Protein 5BTB (pdb70)

Secondary structure (DSSP, 8-state):
-EEE------BPPPEEEEEEEEETTTEEEET--TT--EE---HHHHHT--BTTTTTTT---HHHH----TT--HHHHHHHHHHHHHHTS----SEEEEHHHHHHHHHTTTT--GGG-EEEEEEETTEEEEEES--S-----S-TTSHHHHHHHHHHHHHHHHEESS-GGGS-HHHHT-GGGSPP-SS-EEEEEEEEEETTEEEEEEEE--EESS---TTS--GGGEEEEEEEEPP-SHHHHHHHHHHHHHHHHHHHTTT--EEEEEEE-TT-BEEEEEEEETTHHHHH--HHHHHHHHHHHHHHHHTTS--SGGGTT-EEEEEEETTEEEEEE---HHHHHSSSSS-HHHHHHHHHH-

InterPro domains:
  IPR013961 RAI1-like [PF08652] (19-364)
  IPR039039 RAI1-like family [PTHR12395] (17-367)

Nearest PDB structures (foldseek):
  5btb-assembly2_A  TM=1.003E+00  e=5.267E-78  Eremothecium gossypii ATCC 10895
  9fms-assembly1_A  TM=8.906E-01  e=4.356E-38  Saccharomyces cerevisiae
  8q6v-assembly1_A  TM=8.990E-01  e=4.613E-37  Saccharomyces cerevisiae
  8jch-assembly1_O  TM=9.020E-01  e=1.733E-36  Saccharomyces cerevisiae S288C
  8k5p-assembly1_O  TM=9.098E-01  e=1.732E-35  Saccharomyces cerevisiae S288C

B-factor: mean 26.27, std 11.65, range [10.61, 72.38]

Structure (mmCIF, N/CA/C/O backbone):
data_5BTB
#
_entry.id   5BTB
#
_cell.length_a   78.972
_cell.length_b   164.239
_cell.length_c   66.117
_cell.angle_alpha   90.00
_cell.angle_beta   90.00
_cell.angle_gamma   90.00
#
_symmetry.space_group_name_H-M   'C 2 2 21'
#
loop_
_entity.id
_entity.type
_entity.pdbx_description
1 polymer AFR263Cp
2 non-polymer 'SULFATE ION'
3 water water
#
loop_
_atom_site.group_PDB
_atom_site.id
_atom_site.type_symbol
_atom_site.label_atom_id
_atom_site.label_alt_id
_atom_site.label_comp_id
_atom_site.label_asym_id
_atom_site.label_entity_id
_atom_site.label_seq_id
_atom_site.pdbx_PDB_ins_code
_atom_site.Cartn_x
_atom_site.Cartn_y
_atom_site.Cartn_z
_atom_site.occupancy
_atom_site.B_iso_or_equiv
_atom_site.auth_seq_id
_atom_site.auth_comp_id
_atom_site.auth_asym_id
_atom_site.auth_atom_id
_atom_site.pdbx_PDB_model_num
ATOM 1 N N . SER A 1 5 ? 4.059 3.694 -4.207 1.00 34.95 5 SER A N 1
ATOM 2 C CA . SER A 1 5 ? 4.187 3.757 -2.725 1.00 32.22 5 SER A CA 1
ATOM 3 C C . SER A 1 5 ? 3.558 5.042 -2.192 1.00 31.63 5 SER A C 1
ATOM 4 O O . SER A 1 5 ? 3.387 6.011 -2.928 1.00 28.10 5 SER A O 1
ATOM 7 N N . GLU A 1 6 ? 3.201 5.039 -0.915 1.00 32.01 6 GLU A N 1
ATOM 8 C CA . GLU A 1 6 ? 2.738 6.253 -0.267 1.00 34.35 6 GLU A CA 1
ATOM 9 C C . GLU A 1 6 ? 3.261 6.347 1.156 1.00 32.26 6 GLU A C 1
ATOM 10 O O . GLU A 1 6 ? 3.622 5.345 1.777 1.00 31.83 6 GLU A O 1
ATOM 16 N N . LEU A 1 7 ? 3.305 7.577 1.653 1.00 30.72 7 LEU A N 1
ATOM 17 C CA . LEU A 1 7 ? 3.706 7.866 3.016 1.00 29.87 7 LEU A CA 1
ATOM 18 C C . LEU A 1 7 ? 2.745 8.909 3.594 1.00 30.68 7 LEU A C 1
ATOM 19 O O . LEU A 1 7 ? 2.650 10.032 3.094 1.00 28.23 7 LEU A O 1
ATOM 24 N N . LEU A 1 8 ? 2.010 8.521 4.635 1.00 32.62 8 LEU A N 1
ATOM 25 C CA . LEU A 1 8 ? 1.012 9.388 5.250 1.00 34.62 8 LEU A CA 1
ATOM 26 C C . LEU A 1 8 ? 1.656 10.562 5.975 1.00 34.59 8 LEU A C 1
ATOM 27 O O . LEU A 1 8 ? 2.643 10.387 6.693 1.00 35.75 8 LEU A O 1
ATOM 32 N N . LEU A 1 9 ? 1.081 11.750 5.804 1.00 37.84 9 LEU A N 1
ATOM 33 C CA . LEU A 1 9 ? 1.685 12.988 6.319 1.00 40.79 9 LEU A CA 1
ATOM 34 C C . LEU A 1 9 ? 1.716 13.075 7.848 1.00 46.30 9 LEU A C 1
ATOM 35 O O . LEU A 1 9 ? 2.436 13.905 8.396 1.00 46.58 9 LEU A O 1
ATOM 40 N N . GLN A 1 10 ? 0.953 12.225 8.534 1.00 50.68 10 GLN A N 1
ATOM 41 C CA . GLN A 1 10 ? 0.921 12.245 9.998 1.00 57.02 10 GLN A CA 1
ATOM 42 C C . GLN A 1 10 ? 1.887 11.228 10.612 1.00 59.29 10 GLN A C 1
ATOM 43 O O . GLN A 1 10 ? 1.717 10.015 10.464 1.00 63.29 10 GLN A O 1
ATOM 49 N N . ALA A 1 14 ? 8.610 9.407 15.093 1.00 48.44 14 ALA A N 1
ATOM 50 C CA . ALA A 1 14 ? 9.952 8.825 14.959 1.00 48.73 14 ALA A CA 1
ATOM 51 C C . ALA A 1 14 ? 11.054 9.848 15.253 1.00 46.67 14 ALA A C 1
ATOM 52 O O . ALA A 1 14 ? 11.317 10.730 14.440 1.00 43.11 14 ALA A O 1
ATOM 54 N N . THR A 1 15 ? 11.702 9.712 16.411 1.00 47.19 15 THR A N 1
ATOM 55 C CA . THR A 1 15 ? 12.740 10.649 16.851 1.00 47.39 15 THR A CA 1
ATOM 56 C C . THR A 1 15 ? 14.032 10.495 16.041 1.00 44.65 15 THR A C 1
ATOM 57 O O . THR A 1 15 ? 14.490 9.381 15.804 1.00 42.39 15 THR A O 1
ATOM 61 N N . THR A 1 16 ? 14.624 11.617 15.629 1.00 41.40 16 THR A N 1
ATOM 62 C CA . THR A 1 16 ? 15.781 11.573 14.732 1.00 39.15 16 THR A CA 1
ATOM 63 C C . THR A 1 16 ? 16.747 12.754 14.914 1.00 39.32 16 THR A C 1
ATOM 64 O O . THR A 1 16 ? 16.331 13.868 15.257 1.00 41.51 16 THR A O 1
ATOM 68 N N . ALA A 1 17 ? 18.029 12.494 14.670 1.00 36.75 17 ALA A N 1
ATOM 69 C CA . ALA A 1 17 ? 19.087 13.494 14.855 1.00 35.75 17 ALA A CA 1
ATOM 70 C C . ALA A 1 17 ? 19.591 14.031 13.512 1.00 33.87 17 ALA A C 1
ATOM 71 O O . ALA A 1 17 ? 19.529 13.359 12.485 1.00 27.30 17 ALA A O 1
ATOM 73 N N . LEU A 1 18 ? 20.095 15.254 13.522 1.00 33.33 18 LEU A N 1
ATOM 74 C CA . LEU A 1 18 ? 20.657 15.843 12.319 1.00 34.57 18 LEU A CA 1
ATOM 75 C C . LEU A 1 18 ? 22.151 15.726 12.310 1.00 34.01 18 LEU A C 1
ATOM 76 O O . LEU A 1 18 ? 22.778 15.710 13.362 1.00 36.06 18 LEU A O 1
ATOM 81 N N . LYS A 1 19 ? 22.710 15.644 11.108 1.00 32.73 19 LYS A N 1
ATOM 82 C CA . LYS A 1 19 ? 24.149 15.684 10.926 1.00 33.25 19 LYS A CA 1
ATOM 83 C C . LYS A 1 19 ? 24.554 17.140 10.744 1.00 31.14 19 LYS A C 1
ATOM 84 O O . LYS A 1 19 ? 23.740 17.969 10.345 1.00 30.73 19 LYS A O 1
ATOM 90 N N . GLN A 1 20 ? 25.787 17.461 11.079 1.00 30.96 20 GLN A N 1
ATOM 91 C CA . GLN A 1 20 ? 26.290 18.815 10.863 1.00 32.66 20 GLN A CA 1
ATOM 92 C C . GLN A 1 20 ? 26.502 19.015 9.348 1.00 28.15 20 GLN A C 1
ATOM 93 O O . GLN A 1 20 ? 27.242 18.248 8.730 1.00 26.15 20 GLN A O 1
ATOM 99 N N . PRO A 1 21 ? 25.840 20.020 8.744 1.00 26.52 21 PRO A N 1
ATOM 100 C CA . PRO A 1 21 ? 26.098 20.196 7.310 1.00 24.65 21 PRO A CA 1
ATOM 101 C C . PRO A 1 21 ? 27.523 20.698 7.030 1.00 23.83 21 PRO A C 1
ATOM 102 O O . PRO A 1 21 ? 28.047 21.498 7.813 1.00 25.78 21 PRO A O 1
ATOM 106 N N . LYS A 1 22 ? 28.112 20.243 5.920 1.00 20.59 22 LYS A N 1
ATOM 107 C CA . LYS A 1 22 ? 29.439 20.653 5.480 1.00 21.79 22 LYS A CA 1
ATOM 108 C C . LYS A 1 22 ? 29.393 21.175 4.056 1.00 17.87 22 LYS A C 1
ATOM 109 O O . LYS A 1 22 ? 28.815 20.547 3.188 1.00 17.01 22 LYS A O 1
ATOM 115 N N . GLU A 1 23 ? 29.980 22.339 3.837 1.00 17.00 23 GLU A N 1
ATOM 116 C CA . GLU A 1 23 ? 30.006 22.925 2.501 1.00 16.58 23 GLU A CA 1
ATOM 117 C C . GLU A 1 23 ? 30.981 22.161 1.598 1.00 17.37 23 GLU A C 1
ATOM 118 O O . GLU A 1 23 ? 32.154 22.036 1.939 1.00 17.90 23 GLU A O 1
ATOM 124 N N . LEU A 1 24 ? 30.486 21.652 0.473 1.00 17.17 24 LEU A N 1
ATOM 125 C CA . LEU A 1 24 ? 31.308 20.955 -0.542 1.00 17.94 24 LEU A CA 1
ATOM 126 C C . LEU A 1 24 ? 31.804 21.886 -1.647 1.00 18.10 24 LEU A C 1
ATOM 127 O O . LEU A 1 24 ? 32.841 21.648 -2.275 1.00 18.31 24 LEU A O 1
ATOM 132 N N . GLY A 1 25 ? 31.053 22.950 -1.906 1.00 15.76 25 GLY A N 1
ATOM 133 C CA . GLY A 1 25 ? 31.386 23.844 -2.975 1.00 15.70 25 GLY A CA 1
ATOM 134 C C . GLY A 1 25 ? 30.329 24.920 -3.099 1.00 14.64 25 GLY A C 1
ATOM 135 O O . GLY A 1 25 ? 29.468 25.056 -2.239 1.00 15.33 25 GLY A O 1
ATOM 136 N N . TYR A 1 26 ? 30.396 25.665 -4.185 1.00 14.65 26 TYR A N 1
ATOM 137 C CA . TYR A 1 26 ? 29.496 26.785 -4.413 1.00 13.98 26 TYR A CA 1
ATOM 138 C C . TYR A 1 26 ? 29.609 27.152 -5.862 1.00 14.72 26 TYR A C 1
ATOM 139 O O . TYR A 1 26 ? 30.545 26.720 -6.543 1.00 14.11 26 TYR A O 1
ATOM 148 N N . TYR A 1 27 ? 28.677 27.961 -6.347 1.00 13.96 27 TYR A N 1
ATOM 149 C CA . TYR A 1 27 ? 28.736 28.418 -7.732 1.00 13.54 27 TYR A CA 1
ATOM 150 C C . TYR A 1 27 ? 27.883 29.659 -7.941 1.00 13.70 27 TYR A C 1
ATOM 151 O O . TYR A 1 27 ? 26.981 29.936 -7.144 1.00 13.89 27 TYR A O 1
ATOM 160 N N . SER A 1 28 ? 28.185 30.382 -9.015 1.00 13.50 28 SER A N 1
ATOM 161 C CA . SER A 1 28 ? 27.498 31.606 -9.359 1.00 13.64 28 SER A CA 1
ATOM 162 C C . SER A 1 28 ? 26.837 31.395 -10.714 1.00 14.95 28 SER A C 1
ATOM 163 O O . SER A 1 28 ? 27.427 30.788 -11.620 1.00 16.17 28 SER A O 1
ATOM 166 N N . THR A 1 29 ? 25.625 31.896 -10.851 1.00 15.43 29 THR A N 1
ATOM 167 C CA . THR A 1 29 ? 24.866 31.750 -12.091 1.00 16.85 29 THR A CA 1
ATOM 168 C C . THR A 1 29 ? 24.082 32.995 -12.391 1.00 18.12 29 THR A C 1
ATOM 169 O O . THR A 1 29 ? 23.910 33.870 -11.555 1.00 16.54 29 THR A O 1
ATOM 173 N N . ASN A 1 30 ? 23.605 33.066 -13.633 1.00 19.69 30 ASN A N 1
ATOM 174 C CA . ASN A 1 30 ? 22.571 34.019 -14.018 1.00 20.55 30 ASN A CA 1
ATOM 175 C C . ASN A 1 30 ? 21.763 33.383 -15.150 1.00 21.60 30 ASN A C 1
ATOM 176 O O . ASN A 1 30 ? 22.197 32.387 -15.734 1.00 21.02 30 ASN A O 1
ATOM 181 N N . VAL A 1 31 ? 20.572 33.919 -15.431 1.00 21.56 31 VAL A N 1
ATOM 182 C CA . VAL A 1 31 ? 19.848 33.493 -16.596 1.00 21.70 31 VAL A CA 1
ATOM 183 C C . VAL A 1 31 ? 20.750 33.826 -17.779 1.00 20.74 31 VAL A C 1
ATOM 184 O O . VAL A 1 31 ? 21.758 34.470 -17.622 1.00 21.84 31 VAL A O 1
ATOM 188 N N . GLY A 1 32 ? 20.414 33.373 -18.956 1.00 21.18 32 GLY A N 1
ATOM 189 C CA . GLY A 1 32 ? 21.268 33.688 -20.117 1.00 19.02 32 GLY A CA 1
ATOM 190 C C . GLY A 1 32 ? 22.541 32.860 -20.209 1.00 18.33 32 GLY A C 1
ATOM 191 O O . GLY A 1 32 ? 23.472 33.212 -20.953 1.00 15.36 32 GLY A O 1
ATOM 192 N N . GLY A 1 33 ? 22.575 31.744 -19.476 1.00 18.06 33 GLY A N 1
ATOM 193 C CA . GLY A 1 33 ? 23.629 30.756 -19.618 1.00 19.97 33 GLY A CA 1
ATOM 194 C C . GLY A 1 33 ? 24.887 30.956 -18.786 1.00 21.94 33 GLY A C 1
ATOM 195 O O . GLY A 1 33 ? 25.850 30.199 -18.968 1.00 23.00 33 GLY A O 1
ATOM 196 N N . GLU A 1 34 ? 24.921 31.942 -17.883 1.00 21.53 34 GLU A N 1
ATOM 197 C CA . GLU A 1 34 ? 26.110 32.107 -17.037 1.00 23.72 34 GLU A CA 1
ATOM 198 C C . GLU A 1 34 ? 26.116 31.025 -15.960 1.00 21.33 34 GLU A C 1
ATOM 199 O O . GLU A 1 34 ? 25.148 30.898 -15.212 1.00 19.87 34 GLU A O 1
ATOM 205 N N . LEU A 1 35 ? 27.207 30.261 -15.899 1.00 19.66 35 LEU A N 1
ATOM 206 C CA . LEU A 1 35 ? 27.481 29.320 -14.804 1.00 20.53 35 LEU A CA 1
ATOM 207 C C . LEU A 1 35 ? 28.969 29.295 -14.534 1.00 19.93 35 LEU A C 1
ATOM 208 O O . LEU A 1 35 ? 29.742 28.925 -15.418 1.00 19.64 35 LEU A O 1
ATOM 213 N N . LYS A 1 36 ? 29.366 29.673 -13.320 1.00 18.17 36 LYS A N 1
ATOM 214 C CA . LYS A 1 36 ? 30.763 29.671 -12.903 1.00 19.62 36 LYS A CA 1
ATOM 215 C C . LYS A 1 36 ? 30.886 28.782 -11.678 1.00 18.63 36 LYS A C 1
ATOM 216 O O . LYS A 1 36 ? 30.475 29.153 -10.577 1.00 17.35 36 LYS A O 1
ATOM 222 N N . VAL A 1 37 ? 31.459 27.610 -11.889 1.00 19.75 37 VAL A N 1
ATOM 223 C CA . VAL A 1 37 ? 31.566 26.579 -10.876 1.00 20.26 37 VAL A CA 1
ATOM 224 C C . VAL A 1 37 ? 32.685 26.923 -9.885 1.00 19.56 37 VAL A C 1
ATOM 225 O O . VAL A 1 37 ? 33.783 27.407 -10.265 1.00 18.03 37 VAL A O 1
ATOM 229 N N . MET A 1 38 ? 32.427 26.688 -8.601 1.00 19.00 38 MET A N 1
ATOM 230 C CA . MET A 1 38 ? 33.433 27.017 -7.554 1.00 20.25 38 MET A CA 1
ATOM 231 C C . MET A 1 38 ? 33.888 28.482 -7.644 1.00 20.38 38 MET A C 1
ATOM 232 O O . MET A 1 38 ? 35.079 28.809 -7.526 1.00 19.11 38 MET A O 1
ATOM 237 N N . ASP A 1 39 ? 32.926 29.374 -7.869 1.00 18.45 39 ASP A N 1
ATOM 238 C CA . ASP A 1 39 ? 33.197 30.771 -8.127 1.00 18.87 39 ASP A CA 1
ATOM 239 C C . ASP A 1 39 ? 32.191 31.603 -7.330 1.00 18.71 39 ASP A C 1
ATOM 240 O O . ASP A 1 39 ? 30.982 31.385 -7.434 1.00 17.68 39 ASP A O 1
ATOM 245 N N . GLU A 1 40 ? 32.690 32.545 -6.543 1.00 16.75 40 GLU A N 1
ATOM 246 C CA . GLU A 1 40 ? 31.848 33.309 -5.608 1.00 18.01 40 GLU A CA 1
ATOM 247 C C . GLU A 1 40 ? 31.563 34.724 -6.097 1.00 17.32 40 GLU A C 1
ATOM 248 O O . GLU A 1 40 ? 31.231 35.621 -5.316 1.00 17.21 40 GLU A O 1
ATOM 254 N N . SER A 1 41 ? 31.673 34.931 -7.414 1.00 16.90 41 SER A N 1
ATOM 255 C CA . SER A 1 41 ? 31.440 36.234 -8.028 1.00 17.88 41 SER A CA 1
ATOM 256 C C . SER A 1 41 ? 30.156 36.926 -7.597 1.00 17.00 41 SER A C 1
ATOM 257 O O . SER A 1 41 ? 30.157 38.132 -7.380 1.00 17.24 41 SER A O 1
ATOM 260 N N . ASN A 1 42 ? 29.076 36.149 -7.475 1.00 16.00 42 ASN A N 1
ATOM 261 C CA . ASN A 1 42 ? 27.744 36.669 -7.164 1.00 15.64 42 ASN A CA 1
ATOM 262 C C . ASN A 1 42 ? 27.408 36.661 -5.665 1.00 15.70 42 ASN A C 1
ATOM 263 O O . ASN A 1 42 ? 26.273 36.947 -5.265 1.00 14.70 42 ASN A O 1
ATOM 268 N N . LEU A 1 43 ? 28.377 36.296 -4.832 1.00 14.29 43 LEU A N 1
ATOM 269 C CA . LEU A 1 43 ? 28.191 36.347 -3.396 1.00 15.06 43 LEU A CA 1
ATOM 270 C C . LEU A 1 43 ? 28.260 37.803 -2.909 1.00 15.30 43 LEU A C 1
ATOM 271 O O . LEU A 1 43 ? 29.268 38.509 -3.127 1.00 15.09 43 LEU A O 1
ATOM 276 N N . SER A 1 44 ? 27.187 38.266 -2.260 1.00 13.86 44 SER A N 1
ATOM 277 C CA . SER A 1 44 ? 27.080 39.643 -1.773 1.00 14.10 44 SER A CA 1
ATOM 278 C C . SER A 1 44 ? 27.446 39.735 -0.300 1.00 13.54 44 SER A C 1
ATOM 279 O O . SER A 1 44 ? 27.619 38.739 0.346 1.00 14.16 44 SER A O 1
ATOM 282 N N . TYR A 1 45 ? 27.539 40.955 0.198 1.00 14.71 45 TYR A N 1
ATOM 283 C CA . TYR A 1 45 ? 27.960 41.253 1.550 1.00 13.48 45 TYR A CA 1
ATOM 284 C C . TYR A 1 45 ? 26.945 42.174 2.177 1.00 13.39 45 TYR A C 1
ATOM 285 O O . TYR A 1 45 ? 26.562 43.193 1.588 1.00 13.11 45 TYR A O 1
ATOM 294 N N . TYR A 1 46 ? 26.511 41.831 3.382 1.00 12.94 46 TYR A N 1
ATOM 295 C CA . TYR A 1 46 ? 25.533 42.637 4.083 1.00 12.69 46 TYR A CA 1
ATOM 296 C C . TYR A 1 46 ? 26.090 43.965 4.580 1.00 13.76 46 TYR A C 1
ATOM 297 O O . TYR A 1 46 ? 27.164 44.007 5.206 1.00 13.69 46 TYR A O 1
ATOM 306 N N . TYR A 1 47 ? 25.352 45.042 4.324 1.00 13.43 47 TYR A N 1
ATOM 307 C CA . TYR A 1 47 ? 25.681 46.340 4.875 1.00 14.90 47 TYR A CA 1
ATOM 308 C C . TYR A 1 47 ? 24.481 47.268 4.822 1.00 14.89 47 TYR A C 1
ATOM 309 O O . TYR A 1 47 ? 24.049 47.696 3.741 1.00 13.96 47 TYR A O 1
ATOM 318 N N . LEU A 1 48 ? 23.918 47.536 6.001 1.00 15.67 48 LEU A N 1
ATOM 319 C CA . LEU A 1 48 ? 22.742 48.368 6.097 1.00 16.09 48 LEU A CA 1
ATOM 320 C C . LEU A 1 48 ? 22.805 49.204 7.389 1.00 16.29 48 LEU A C 1
ATOM 321 O O . LEU A 1 48 ? 22.280 48.815 8.424 1.00 16.40 48 LEU A O 1
ATOM 326 N N . PRO A 1 49 ? 23.461 50.363 7.299 1.00 17.53 49 PRO A N 1
ATOM 327 C CA . PRO A 1 49 ? 23.605 51.233 8.466 1.00 19.14 49 PRO A CA 1
ATOM 328 C C . PRO A 1 49 ? 22.250 51.735 8.963 1.00 18.47 49 PRO A C 1
ATOM 329 O O . PRO A 1 49 ? 21.342 51.956 8.179 1.00 17.27 49 PRO A O 1
ATOM 333 N N . ASP A 1 50 ? 22.126 51.942 10.269 1.00 20.12 50 ASP A N 1
ATOM 334 C CA . ASP A 1 50 ? 20.905 52.526 10.829 1.00 21.04 50 ASP A CA 1
ATOM 335 C C . ASP A 1 50 ? 20.511 53.860 10.228 1.00 20.92 50 ASP A C 1
ATOM 336 O O . ASP A 1 50 ? 19.334 54.125 10.067 1.00 21.11 50 ASP A O 1
ATOM 341 N N . ALA A 1 51 ? 21.496 54.669 9.836 1.00 20.49 51 ALA A N 1
ATOM 342 C CA . ALA A 1 51 ? 21.235 55.961 9.254 1.00 22.02 51 ALA A CA 1
ATOM 343 C C . ALA A 1 51 ? 20.489 55.845 7.911 1.00 20.40 51 ALA A C 1
ATOM 344 O O . ALA A 1 51 ? 19.672 56.703 7.589 1.00 20.67 51 ALA A O 1
ATOM 346 N N . ASP A 1 52 ? 20.744 54.766 7.162 1.00 20.78 52 ASP A N 1
ATOM 347 C CA . ASP A 1 52 ? 19.995 54.497 5.913 1.00 19.81 52 ASP A CA 1
ATOM 348 C C . ASP A 1 52 ? 18.536 54.122 6.227 1.00 18.45 52 ASP A C 1
ATOM 349 O O . ASP A 1 52 ? 17.583 54.596 5.571 1.00 18.26 52 ASP A O 1
ATOM 354 N N . ILE A 1 53 ? 18.364 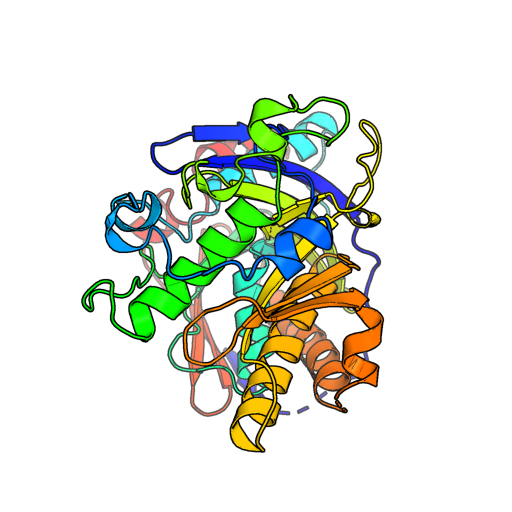53.276 7.240 1.00 17.79 53 ILE A N 1
ATOM 355 C CA . ILE A 1 53 ? 17.027 52.844 7.676 1.00 18.30 53 ILE A CA 1
ATOM 356 C C . ILE A 1 53 ? 16.216 54.035 8.185 1.00 19.35 53 ILE A C 1
ATOM 357 O O . ILE A 1 53 ? 15.038 54.169 7.892 1.00 18.06 53 ILE A O 1
ATOM 362 N N . GLU A 1 54 ? 16.867 54.938 8.917 1.00 22.44 54 GLU A N 1
ATOM 363 C CA . GLU A 1 54 ? 16.155 56.088 9.506 1.00 25.54 54 GLU A CA 1
ATOM 364 C C . GLU A 1 54 ? 15.628 57.087 8.489 1.00 25.29 54 GLU A C 1
ATOM 365 O O . GLU A 1 54 ? 14.737 57.863 8.805 1.00 25.33 54 GLU A O 1
ATOM 371 N N . LYS A 1 55 ? 16.161 57.054 7.275 1.00 24.62 55 LYS A N 1
ATOM 372 C CA . LYS A 1 55 ? 15.677 57.880 6.165 1.00 26.98 55 LYS A CA 1
ATOM 373 C C . LYS A 1 55 ? 14.450 57.318 5.434 1.00 24.86 55 LYS A C 1
ATOM 374 O O . LYS A 1 55 ? 13.975 57.936 4.483 1.00 25.80 55 LYS A O 1
ATOM 380 N N . HIS A 1 56 ? 13.940 56.169 5.878 1.00 21.60 56 HIS A N 1
ATOM 381 C CA . HIS A 1 56 ? 12.640 55.638 5.463 1.00 22.40 56 HIS A CA 1
ATOM 382 C C . HIS A 1 56 ? 12.724 55.126 4.024 1.00 20.33 56 HIS A C 1
ATOM 383 O O . HIS A 1 56 ? 12.202 55.734 3.103 1.00 21.39 56 HIS A O 1
ATOM 390 N N . ILE A 1 57 ? 13.382 53.990 3.867 1.00 17.33 57 ILE A N 1
ATOM 391 C CA . ILE A 1 57 ? 13.569 53.341 2.566 1.00 16.62 57 ILE A CA 1
ATOM 392 C C . ILE A 1 57 ? 12.223 52.827 2.032 1.00 16.01 57 ILE A C 1
ATOM 393 O O . ILE A 1 57 ? 11.527 52.048 2.687 1.00 15.72 57 ILE A O 1
ATOM 398 N N . ASP A 1 58 ? 11.879 53.270 0.833 1.00 16.32 58 ASP A N 1
ATOM 399 C CA . ASP A 1 58 ? 10.643 52.853 0.178 1.00 16.80 58 ASP A CA 1
ATOM 400 C C . ASP A 1 58 ? 10.956 51.611 -0.647 1.00 14.81 58 ASP A C 1
ATOM 401 O O . ASP A 1 58 ? 11.640 51.690 -1.657 1.00 14.80 58 ASP A O 1
ATOM 406 N N . LEU A 1 59 ? 10.462 50.448 -0.222 1.00 14.87 59 LEU A N 1
ATOM 407 C CA . LEU A 1 59 ? 10.780 49.191 -0.904 1.00 13.66 59 LEU A CA 1
ATOM 408 C C . LEU A 1 59 ? 9.988 49.020 -2.207 1.00 13.92 59 LEU A C 1
ATOM 409 O O . LEU A 1 59 ? 10.220 48.065 -2.960 1.00 13.90 59 LEU A O 1
ATOM 414 N N . SER A 1 60 ? 9.045 49.931 -2.464 1.00 13.17 60 SER A N 1
ATOM 415 C CA . SER A 1 60 ? 8.352 49.965 -3.748 1.00 13.51 60 SER A CA 1
ATOM 416 C C . SER A 1 60 ? 9.052 50.867 -4.766 1.00 13.66 60 SER A C 1
ATOM 417 O O . SER A 1 60 ? 8.694 50.842 -5.962 1.00 14.10 60 SER A O 1
ATOM 420 N N . ALA A 1 61 ? 10.033 51.667 -4.332 1.00 13.38 61 ALA A N 1
ATOM 421 C CA . ALA A 1 61 ? 10.723 52.568 -5.253 1.00 13.62 61 ALA A CA 1
ATOM 422 C C . ALA A 1 61 ? 11.474 51.744 -6.312 1.00 13.73 61 ALA A C 1
ATOM 423 O O . ALA A 1 61 ? 12.163 50.758 -5.986 1.00 12.63 61 ALA A O 1
ATOM 425 N N . GLY A 1 62 ? 11.293 52.126 -7.573 1.00 13.96 62 GLY A N 1
ATOM 426 C CA . GLY A 1 62 ? 11.936 51.438 -8.692 1.00 14.11 62 GLY A CA 1
ATOM 427 C C . GLY A 1 62 ? 11.116 50.300 -9.300 1.00 13.86 62 GLY A C 1
ATOM 428 O O . GLY A 1 62 ? 11.556 49.682 -10.257 1.00 14.67 62 GLY A O 1
ATOM 429 N N . ALA A 1 63 ? 9.937 49.996 -8.759 1.00 13.86 63 ALA A N 1
ATOM 430 C CA . ALA A 1 63 ? 9.154 48.855 -9.246 1.00 14.08 63 ALA A CA 1
ATOM 431 C C . ALA A 1 63 ? 8.874 49.024 -10.762 1.00 15.38 63 ALA A C 1
ATOM 432 O O . ALA A 1 63 ? 8.946 48.070 -11.504 1.00 16.02 63 ALA A O 1
ATOM 434 N N . ARG A 1 64 ? 8.555 50.238 -11.201 1.00 16.22 64 ARG A N 1
ATOM 435 C CA . ARG A 1 64 ? 8.237 50.447 -12.627 1.00 17.54 64 ARG A CA 1
ATOM 436 C C . ARG A 1 64 ? 9.445 50.301 -13.529 1.00 17.70 64 ARG A C 1
ATOM 437 O O . ARG A 1 64 ? 9.314 49.832 -14.660 1.00 18.16 64 ARG A O 1
ATOM 445 N N . LYS A 1 65 ? 10.617 50.722 -13.066 1.00 15.88 65 LYS A N 1
ATOM 446 C CA . LYS A 1 65 ? 11.800 50.725 -13.933 1.00 16.64 65 LYS A CA 1
ATOM 447 C C . LYS A 1 65 ? 12.594 49.421 -13.830 1.00 15.84 65 LYS A C 1
ATOM 448 O O . LYS A 1 65 ? 13.532 49.221 -14.561 1.00 15.42 65 LYS A O 1
ATOM 454 N N . PHE A 1 66 ? 12.205 48.546 -12.915 1.00 14.80 66 PHE A N 1
ATOM 455 C CA . PHE A 1 66 ? 12.817 47.217 -12.765 1.00 14.63 66 PHE A CA 1
ATOM 456 C C . PHE A 1 66 ? 12.794 46.437 -14.076 1.00 15.13 66 PHE A C 1
ATOM 457 O O . PHE A 1 66 ? 11.753 46.387 -14.766 1.00 15.73 66 PHE A O 1
ATOM 465 N N . GLN A 1 67 ? 13.946 45.885 -14.434 1.00 15.07 67 GLN A N 1
ATOM 466 C CA . GLN A 1 67 ? 14.058 44.947 -15.529 1.00 14.67 67 GLN A CA 1
ATOM 467 C C . GLN A 1 67 ? 14.290 43.562 -14.928 1.00 13.98 67 GLN A C 1
ATOM 468 O O . GLN A 1 67 ? 15.352 43.262 -14.397 1.00 13.93 67 GLN A O 1
ATOM 474 N N . ASP A 1 68 ? 13.261 42.741 -15.027 1.00 13.57 68 ASP A N 1
ATOM 475 C CA . ASP A 1 68 ? 13.180 41.457 -14.361 1.00 13.81 68 ASP A CA 1
ATOM 476 C C . ASP A 1 68 ? 13.822 40.397 -15.241 1.00 14.12 68 ASP A C 1
ATOM 477 O O . ASP A 1 68 ? 13.223 39.956 -16.228 1.00 14.55 68 ASP A O 1
ATOM 482 N N . GLU A 1 69 ? 15.031 40.002 -14.892 1.00 13.92 69 GLU A N 1
ATOM 483 C CA . GLU A 1 69 ? 15.762 39.002 -15.674 1.00 14.53 69 GLU A CA 1
ATOM 484 C C . GLU A 1 69 ? 15.147 37.600 -15.594 1.00 14.61 69 GLU A C 1
ATOM 485 O O . GLU A 1 69 ? 15.040 36.900 -16.605 1.00 14.39 69 GLU A O 1
ATOM 491 N N . GLN A 1 70 ? 14.722 37.199 -14.399 1.00 14.97 70 GLN A N 1
ATOM 492 C CA . GLN A 1 70 ? 14.136 35.875 -14.225 1.00 15.49 70 GLN A CA 1
ATOM 493 C C . GLN A 1 70 ? 12.837 35.710 -15.016 1.00 15.86 70 GLN A C 1
ATOM 494 O O . GLN A 1 70 ? 12.625 34.661 -15.665 1.00 15.63 70 GLN A O 1
ATOM 500 N N . ALA A 1 71 ? 11.982 36.721 -14.948 1.00 16.33 71 ALA A N 1
ATOM 501 C CA . ALA A 1 71 ? 10.665 36.665 -15.567 1.00 17.92 71 ALA A CA 1
ATOM 502 C C . ALA A 1 71 ? 10.737 36.642 -17.069 1.00 18.66 71 ALA A C 1
ATOM 503 O O . ALA A 1 71 ? 9.886 36.034 -17.727 1.00 20.93 71 ALA A O 1
ATOM 505 N N . GLU A 1 72 ? 11.723 37.333 -17.609 1.00 17.16 72 GLU A N 1
ATOM 506 C CA . GLU A 1 72 ? 11.870 37.462 -19.053 1.00 19.21 72 GLU A CA 1
ATOM 507 C C . GLU A 1 72 ? 12.684 36.345 -19.695 1.00 19.34 72 GLU A C 1
ATOM 508 O O . GLU A 1 72 ? 12.618 36.188 -20.901 1.00 20.75 72 GLU A O 1
ATOM 514 N N . ALA A 1 73 ? 13.405 35.558 -18.909 1.00 19.83 73 ALA A N 1
ATOM 515 C CA . ALA A 1 73 ? 14.164 34.418 -19.437 1.00 21.91 73 ALA A CA 1
ATOM 516 C C . ALA A 1 73 ? 13.250 33.222 -19.715 1.00 23.15 73 ALA A C 1
ATOM 517 O O . ALA A 1 73 ? 12.189 33.080 -19.084 1.00 22.30 73 ALA A O 1
ATOM 519 N N . GLU A 1 74 ? 13.610 32.417 -20.716 1.00 24.45 74 GLU A N 1
ATOM 520 C CA . GLU A 1 74 ? 12.972 31.098 -20.923 1.00 25.98 74 GLU A CA 1
ATOM 521 C C . GLU A 1 74 ? 14.058 30.141 -20.482 1.00 27.16 74 GLU A C 1
ATOM 522 O O . GLU A 1 74 ? 15.102 30.023 -21.138 1.00 26.62 74 GLU A O 1
ATOM 528 N N . ASP A 1 75 ? 13.856 29.530 -19.328 1.00 27.98 75 ASP A N 1
ATOM 529 C CA . ASP A 1 75 ? 14.889 28.690 -18.761 1.00 31.64 75 ASP A CA 1
ATOM 530 C C . ASP A 1 75 ? 14.263 27.680 -17.871 1.00 31.80 75 ASP A C 1
ATOM 531 O O . ASP A 1 75 ? 13.170 27.893 -17.351 1.00 34.58 75 ASP A O 1
ATOM 536 N N . ASP A 1 76 ? 14.985 26.595 -17.664 1.00 30.10 76 ASP A N 1
ATOM 537 C CA . ASP A 1 76 ? 14.460 25.508 -16.883 1.00 30.15 76 ASP A CA 1
ATOM 538 C C . ASP A 1 76 ? 14.856 25.738 -15.443 1.00 28.28 76 ASP A C 1
ATOM 539 O O . ASP A 1 76 ? 15.958 25.402 -15.023 1.00 28.30 76 ASP A O 1
ATOM 544 N N . THR A 1 77 ? 13.939 26.321 -14.688 1.00 28.83 77 THR A N 1
ATOM 545 C CA . THR A 1 77 ? 14.191 26.659 -13.312 1.00 28.47 77 THR A CA 1
ATOM 546 C C . THR A 1 77 ? 14.388 25.441 -12.367 1.00 27.95 77 THR A C 1
ATOM 547 O O . THR A 1 77 ? 14.948 25.585 -11.285 1.00 27.45 77 THR A O 1
ATOM 551 N N . GLY A 1 78 ? 13.939 24.267 -12.774 1.00 26.43 78 GLY A N 1
ATOM 552 C CA . GLY A 1 78 ? 14.135 23.040 -11.962 1.00 25.54 78 GLY A CA 1
ATOM 553 C C . GLY A 1 78 ? 15.412 22.246 -12.247 1.00 25.03 78 GLY A C 1
ATOM 554 O O . GLY A 1 78 ? 15.727 21.284 -11.533 1.00 22.22 78 GLY A O 1
ATOM 555 N N . SER A 1 79 ? 16.158 22.658 -13.275 1.00 23.95 79 SER A N 1
ATOM 556 C CA . SER A 1 79 ? 17.334 21.921 -13.747 1.00 23.18 79 SER A CA 1
ATOM 557 C C . SER A 1 79 ? 18.400 21.756 -12.691 1.00 22.03 79 SER A C 1
ATOM 558 O O . SER A 1 79 ? 18.720 22.695 -11.958 1.00 21.78 79 SER A O 1
ATOM 561 N N . LEU A 1 80 ? 18.963 20.555 -12.611 1.00 20.10 80 LEU A N 1
ATOM 562 C CA . LEU A 1 80 ? 20.061 20.287 -11.704 1.00 20.79 80 LEU A CA 1
ATOM 563 C C . LEU A 1 80 ? 21.439 20.601 -12.298 1.00 21.53 80 LEU A C 1
ATOM 564 O O . LEU A 1 80 ? 22.431 20.353 -11.666 1.00 21.06 80 LEU A O 1
ATOM 569 N N . HIS A 1 81 ? 21.504 21.179 -13.495 1.00 24.50 81 HIS A N 1
ATOM 570 C CA . HIS A 1 81 ? 22.775 21.219 -14.224 1.00 26.42 81 HIS A CA 1
ATOM 571 C C . HIS A 1 81 ? 23.907 21.965 -13.494 1.00 24.39 81 HIS A C 1
ATOM 572 O O . HIS A 1 81 ? 25.019 21.465 -13.444 1.00 24.73 81 HIS A O 1
ATOM 579 N N . GLY A 1 82 ? 23.615 23.115 -12.890 1.00 22.98 82 GLY A N 1
ATOM 580 C CA . GLY A 1 82 ? 24.622 23.863 -12.124 1.00 23.11 82 GLY A CA 1
ATOM 581 C C . GLY A 1 82 ? 25.120 23.134 -10.876 1.00 21.12 82 GLY A C 1
ATOM 582 O O . GLY A 1 82 ? 26.311 23.104 -10.590 1.00 20.65 82 GLY A O 1
ATOM 583 N N . LEU A 1 83 ? 24.180 22.548 -10.145 1.00 20.76 83 LEU A N 1
ATOM 584 C CA . LEU A 1 83 ? 24.461 21.746 -8.970 1.00 20.34 83 LEU A CA 1
ATOM 585 C C . LEU A 1 83 ? 25.358 20.564 -9.337 1.00 19.54 83 LEU A C 1
ATOM 586 O O . LEU A 1 83 ? 26.361 20.302 -8.674 1.00 19.42 83 LEU A O 1
ATOM 591 N N . LEU A 1 84 ? 24.988 19.868 -10.401 1.00 19.46 84 LEU A N 1
ATOM 592 C CA . LEU A 1 84 ? 25.738 18.688 -10.845 1.00 21.21 84 LEU A CA 1
ATOM 593 C C . LEU A 1 84 ? 27.137 19.049 -11.351 1.00 21.10 84 LEU A C 1
ATOM 594 O O . LEU A 1 84 ? 28.094 18.357 -11.058 1.00 20.50 84 LEU A O 1
ATOM 599 N N . GLN A 1 85 ? 27.269 20.164 -12.068 1.00 24.46 85 GLN A N 1
ATOM 600 C CA . GLN A 1 85 ? 28.593 20.582 -12.535 1.00 24.18 85 GLN A CA 1
ATOM 601 C C . GLN A 1 85 ? 29.512 20.865 -11.343 1.00 22.73 85 GLN A C 1
ATOM 602 O O . GLN A 1 85 ? 30.680 20.516 -11.356 1.00 21.64 85 GLN A O 1
ATOM 608 N N . THR A 1 86 ? 28.955 21.450 -10.282 1.00 21.55 86 THR A N 1
ATOM 609 C CA . THR A 1 86 ? 29.727 21.778 -9.093 1.00 20.49 86 THR A CA 1
ATOM 610 C C . THR A 1 86 ? 30.088 20.524 -8.317 1.00 21.01 86 THR A C 1
ATOM 611 O O . THR A 1 86 ? 31.221 20.371 -7.834 1.00 22.51 86 THR A O 1
ATOM 615 N N . LEU A 1 87 ? 29.131 19.601 -8.224 1.00 21.45 87 LEU A N 1
ATOM 616 C CA . LEU A 1 87 ? 29.390 18.328 -7.586 1.00 22.78 87 LEU A CA 1
ATOM 617 C C . LEU A 1 87 ? 30.494 17.563 -8.334 1.00 21.90 87 LEU A C 1
ATOM 618 O O . LEU A 1 87 ? 31.390 17.030 -7.698 1.00 23.70 87 LEU A O 1
ATOM 623 N N . MET A 1 88 ? 30.406 17.505 -9.651 1.00 24.34 88 MET A N 1
ATOM 624 C CA . MET A 1 88 ? 31.455 16.869 -10.481 1.00 24.98 88 MET A CA 1
ATOM 625 C C . MET A 1 88 ? 32.824 17.443 -10.140 1.00 26.20 88 MET A C 1
ATOM 626 O O . MET A 1 88 ? 33.769 16.701 -9.900 1.00 26.94 88 MET A O 1
ATOM 631 N N . GLU A 1 89 ? 32.932 18.764 -10.074 1.00 25.06 89 GLU A N 1
ATOM 632 C CA . GLU A 1 89 ? 34.218 19.371 -9.776 1.00 27.51 89 GLU A CA 1
ATOM 633 C C . GLU A 1 89 ? 34.703 18.965 -8.384 1.00 27.69 89 GLU A C 1
ATOM 634 O O . GLU A 1 89 ? 35.900 18.723 -8.179 1.00 28.36 89 GLU A O 1
ATOM 640 N N . TYR A 1 90 ? 33.782 18.889 -7.423 1.00 26.00 90 TYR A N 1
ATOM 641 C CA . TYR A 1 90 ? 34.118 18.417 -6.103 1.00 26.13 90 TYR A CA 1
ATOM 642 C C . TYR A 1 90 ? 34.638 16.978 -6.143 1.00 27.21 90 TYR A C 1
ATOM 643 O O . TYR A 1 90 ? 35.649 16.668 -5.516 1.00 28.61 90 TYR A O 1
ATOM 652 N N . GLU A 1 91 ? 33.910 16.110 -6.847 1.00 27.21 91 GLU A N 1
ATOM 653 C CA . GLU A 1 91 ? 34.248 14.679 -6.927 1.00 27.98 91 GLU A CA 1
ATOM 654 C C . GLU A 1 91 ? 35.555 14.457 -7.691 1.00 31.30 91 GLU A C 1
ATOM 655 O O . GLU A 1 91 ? 36.326 13.557 -7.342 1.00 29.80 91 GLU A O 1
ATOM 661 N N . ARG A 1 92 ? 35.773 15.282 -8.722 1.00 34.38 92 ARG A N 1
ATOM 662 C CA . ARG A 1 92 ? 36.992 15.242 -9.538 1.00 38.78 92 ARG A CA 1
ATOM 663 C C . ARG A 1 92 ? 38.215 15.564 -8.688 1.00 41.52 92 ARG A C 1
ATOM 664 O O . ARG A 1 92 ? 39.221 14.865 -8.746 1.00 42.19 92 ARG A O 1
ATOM 672 N N . ARG A 1 93 ? 38.129 16.626 -7.895 1.00 40.94 93 ARG A N 1
ATOM 673 C CA . ARG A 1 93 ? 39.215 16.996 -6.987 1.00 43.01 93 ARG A CA 1
ATOM 674 C C . ARG A 1 93 ? 39.525 15.896 -5.978 1.00 43.25 93 ARG A C 1
ATOM 675 O O . ARG A 1 93 ? 40.679 15.715 -5.584 1.00 44.97 93 ARG A O 1
ATOM 683 N N . LYS A 1 94 ? 38.493 15.154 -5.581 1.00 42.90 94 LYS A N 1
ATOM 684 C CA . LYS A 1 94 ? 38.618 14.077 -4.596 1.00 42.53 94 LYS A CA 1
ATOM 685 C C . LYS A 1 94 ? 38.910 12.696 -5.198 1.00 40.52 94 LYS A C 1
ATOM 686 O O . LYS A 1 94 ? 39.286 11.793 -4.472 1.00 40.48 94 LYS A O 1
ATOM 692 N N . SER A 1 95 ? 38.707 12.540 -6.508 1.00 41.22 95 SER A N 1
ATOM 693 C CA . SER A 1 95 ? 38.699 11.227 -7.184 1.00 42.51 95 SER A CA 1
ATOM 694 C C . SER A 1 95 ? 37.698 10.223 -6.587 1.00 42.27 95 SER A C 1
ATOM 695 O O . SER A 1 95 ? 37.974 9.020 -6.513 1.00 39.40 95 SER A O 1
ATOM 698 N N . LYS A 1 96 ? 36.517 10.696 -6.194 1.00 37.78 96 LYS A N 1
ATOM 699 C CA . LYS A 1 96 ? 35.575 9.829 -5.494 1.00 37.08 96 LYS A CA 1
ATOM 700 C C . LYS A 1 96 ? 34.153 10.402 -5.536 1.00 34.00 96 LYS A C 1
ATOM 701 O O . LYS A 1 96 ? 33.969 11.601 -5.321 1.00 30.59 96 LYS A O 1
ATOM 707 N N . LYS A 1 97 ? 33.186 9.535 -5.832 1.00 30.30 97 LYS A N 1
ATOM 708 C CA . LYS A 1 97 ? 31.744 9.832 -5.751 1.00 30.83 97 LYS A CA 1
ATOM 709 C C . LYS A 1 97 ? 31.402 10.395 -4.382 1.00 26.80 97 LYS A C 1
ATOM 710 O O . LYS A 1 97 ? 31.918 9.938 -3.375 1.00 25.15 97 LYS A O 1
ATOM 716 N N . VAL A 1 98 ? 30.521 11.390 -4.322 1.00 26.01 98 VAL A N 1
ATOM 717 C CA . VAL A 1 98 ? 30.132 11.927 -3.027 1.00 23.48 98 VAL A CA 1
ATOM 718 C C . VAL A 1 98 ? 29.362 10.856 -2.261 1.00 22.93 98 VAL A C 1
ATOM 719 O O . VAL A 1 98 ? 28.611 10.091 -2.835 1.00 23.70 98 VAL A O 1
ATOM 723 N N . ASN A 1 99 ? 29.559 10.801 -0.962 1.00 24.48 99 ASN A N 1
ATOM 724 C CA . ASN A 1 99 ? 28.838 9.851 -0.134 1.00 26.64 99 ASN A CA 1
ATOM 725 C C . ASN A 1 99 ? 27.498 10.509 0.228 1.00 26.30 99 ASN A C 1
ATOM 726 O O . ASN A 1 99 ? 27.442 11.382 1.094 1.00 26.13 99 ASN A O 1
ATOM 731 N N . ALA A 1 100 ? 26.441 10.110 -0.468 1.00 25.05 100 ALA A N 1
ATOM 732 C CA . ALA A 1 100 ? 25.113 10.663 -0.246 1.00 24.20 100 ALA A CA 1
ATOM 733 C C . ALA A 1 100 ? 24.063 9.771 -0.871 1.00 22.99 100 ALA A C 1
ATOM 734 O O . ALA A 1 100 ? 24.355 9.030 -1.814 1.00 23.86 100 ALA A O 1
ATOM 736 N N . ASP A 1 101 ? 22.835 9.877 -0.370 1.00 20.63 101 ASP A N 1
ATOM 737 C CA . ASP A 1 101 ? 21.704 9.107 -0.862 1.00 20.29 101 ASP A CA 1
ATOM 738 C C . ASP A 1 101 ? 20.893 9.905 -1.877 1.00 19.76 101 ASP A C 1
ATOM 739 O O . ASP A 1 101 ? 20.440 9.365 -2.878 1.00 18.93 101 ASP A O 1
ATOM 744 N N . ILE A 1 102 ? 20.710 11.200 -1.613 1.00 17.85 102 ILE A N 1
ATOM 745 C CA . ILE A 1 102 ? 19.804 12.047 -2.398 1.00 18.35 102 ILE A CA 1
ATOM 746 C C . ILE A 1 102 ? 20.553 13.308 -2.788 1.00 17.74 102 ILE A C 1
ATOM 747 O O . ILE A 1 102 ? 21.262 13.874 -1.970 1.00 16.62 102 ILE A O 1
ATOM 752 N N . ILE A 1 103 ? 20.403 13.713 -4.036 1.00 17.98 103 ILE A N 1
ATOM 753 C CA . ILE A 1 103 ? 20.949 14.988 -4.533 1.00 17.80 103 ILE A CA 1
ATOM 754 C C . ILE A 1 103 ? 19.762 15.829 -5.000 1.00 15.78 103 ILE A C 1
ATOM 755 O O . ILE A 1 103 ? 18.952 15.391 -5.822 1.00 14.85 103 ILE A O 1
ATOM 760 N N . ALA A 1 104 ? 19.626 17.050 -4.472 1.00 14.58 104 ALA A N 1
ATOM 761 C CA . ALA A 1 104 ? 18.462 17.867 -4.790 1.00 14.04 104 ALA A CA 1
ATOM 762 C C . ALA A 1 104 ? 18.764 19.318 -4.445 1.00 14.94 104 ALA A C 1
ATOM 763 O O . ALA A 1 104 ? 19.768 19.601 -3.809 1.00 14.71 104 ALA A O 1
ATOM 765 N N . PHE A 1 105 ? 17.880 20.207 -4.873 1.00 14.99 105 PHE A N 1
ATOM 766 C CA . PHE A 1 105 ? 17.863 21.577 -4.314 1.00 15.58 105 PHE A CA 1
ATOM 767 C C . PHE A 1 105 ? 17.144 21.640 -2.986 1.00 15.96 105 PHE A C 1
ATOM 768 O O . PHE A 1 105 ? 16.117 20.951 -2.745 1.00 14.83 105 PHE A O 1
ATOM 776 N N . ARG A 1 106 ? 17.692 22.476 -2.109 1.00 15.43 106 ARG A N 1
ATOM 777 C CA . ARG A 1 106 ? 17.090 22.720 -0.815 1.00 16.20 106 ARG A CA 1
ATOM 778 C C . ARG A 1 106 ? 15.585 23.047 -0.904 1.00 16.94 106 ARG A C 1
ATOM 779 O O . ARG A 1 106 ? 14.787 22.573 -0.079 1.00 16.54 106 ARG A O 1
ATOM 787 N N . GLY A 1 107 ? 15.189 23.833 -1.903 1.00 16.67 107 GLY A N 1
ATOM 788 C CA . GLY A 1 107 ? 13.810 24.300 -2.032 1.00 16.60 107 GLY A CA 1
ATOM 789 C C . GLY A 1 107 ? 12.817 23.170 -2.240 1.00 17.14 107 GLY A C 1
ATOM 790 O O . GLY A 1 107 ? 11.678 23.218 -1.751 1.00 16.44 107 GLY A O 1
ATOM 791 N N . GLN A 1 108 ? 13.259 22.124 -2.929 1.00 17.01 108 GLN A N 1
ATOM 792 C CA . GLN A 1 108 ? 12.400 20.947 -3.146 1.00 17.18 108 GLN A CA 1
ATOM 793 C C . GLN A 1 108 ? 12.233 20.121 -1.863 1.00 16.27 108 GLN A C 1
ATOM 794 O O . GLN A 1 108 ? 11.105 19.728 -1.509 1.00 15.90 108 GLN A O 1
ATOM 800 N N . VAL A 1 109 ? 13.327 19.898 -1.139 1.00 15.77 109 VAL A N 1
ATOM 801 C CA . VAL A 1 109 ? 13.257 19.233 0.158 1.00 16.03 109 VAL A CA 1
ATOM 802 C C . VAL A 1 109 ? 12.405 20.068 1.126 1.00 16.79 109 VAL A C 1
ATOM 803 O O . VAL A 1 109 ? 11.586 19.515 1.902 1.00 16.41 109 VAL A O 1
ATOM 807 N N . LYS A 1 110 ? 12.588 21.393 1.102 1.00 16.62 110 LYS A N 1
ATOM 808 C CA . LYS A 1 110 ? 11.738 22.269 1.935 1.00 18.03 110 LYS A CA 1
ATOM 809 C C . LYS A 1 110 ? 10.253 22.060 1.641 1.00 17.91 110 LYS A C 1
ATOM 810 O O . LYS A 1 110 ? 9.410 22.022 2.569 1.00 18.10 110 LYS A O 1
ATOM 816 N N . ARG A 1 111 ? 9.920 21.951 0.362 1.00 17.96 111 ARG A N 1
ATOM 817 C CA . ARG A 1 111 ? 8.538 21.766 -0.048 1.00 20.21 111 ARG A CA 1
ATOM 818 C C . ARG A 1 111 ? 7.973 20.446 0.470 1.00 19.79 111 ARG A C 1
ATOM 819 O O . ARG A 1 111 ? 6.823 20.394 0.964 1.00 19.93 111 ARG A O 1
ATOM 827 N N . LEU A 1 112 ? 8.791 19.407 0.424 1.00 18.97 112 LEU A N 1
ATOM 828 C CA . LEU A 1 112 ? 8.380 18.106 0.925 1.00 18.44 112 LEU A CA 1
ATOM 829 C C . LEU A 1 112 ? 8.114 18.147 2.416 1.00 19.23 112 LEU A C 1
ATOM 830 O O . LEU A 1 112 ? 7.126 17.566 2.901 1.00 19.74 112 LEU A O 1
ATOM 835 N N . ILE A 1 113 ? 8.977 18.834 3.155 1.00 19.02 113 ILE A N 1
ATOM 836 C CA . ILE A 1 113 ? 8.787 18.960 4.585 1.00 19.14 113 ILE A CA 1
ATOM 837 C C . ILE A 1 113 ? 7.535 19.779 4.880 1.00 20.87 113 ILE A C 1
ATOM 838 O O . ILE A 1 113 ? 6.704 19.386 5.693 1.00 20.45 113 ILE A O 1
ATOM 843 N N . HIS A 1 114 ? 7.401 20.910 4.203 1.00 22.80 114 HIS A N 1
ATOM 844 C CA . HIS A 1 114 ? 6.391 21.906 4.521 1.00 26.49 114 HIS A CA 1
ATOM 845 C C . HIS A 1 114 ? 4.974 21.425 4.203 1.00 27.22 114 HIS A C 1
ATOM 846 O O . HIS A 1 114 ? 4.009 21.899 4.808 1.00 25.49 114 HIS A O 1
ATOM 853 N N . CYS A 1 115 ? 4.842 20.474 3.284 1.00 27.05 115 CYS A N 1
ATOM 854 C CA . CYS A 1 115 ? 3.506 20.020 2.903 1.00 28.87 115 CYS A CA 1
ATOM 855 C C . CYS A 1 115 ? 2.761 19.264 4.021 1.00 29.02 115 CYS A C 1
ATOM 856 O O . CYS A 1 115 ? 1.536 19.167 3.966 1.00 29.25 115 CYS A O 1
ATOM 859 N N . ALA A 1 116 ? 3.480 18.764 5.027 1.00 27.60 116 ALA A N 1
ATOM 860 C CA . ALA A 1 116 ? 2.871 18.229 6.251 1.00 27.55 116 ALA A CA 1
ATOM 861 C C . ALA A 1 116 ? 2.528 19.303 7.298 1.00 30.60 116 ALA A C 1
ATOM 862 O O . ALA A 1 116 ? 1.944 18.980 8.323 1.00 31.02 116 ALA A O 1
ATOM 864 N N . PHE A 1 117 ? 2.904 20.562 7.052 1.00 32.68 117 PHE A N 1
ATOM 865 C CA . PHE A 1 117 ? 2.787 21.633 8.047 1.00 34.77 117 PHE A CA 1
ATOM 866 C C . PHE A 1 117 ? 2.211 22.904 7.445 1.00 37.30 117 PHE A C 1
ATOM 867 O O . PHE A 1 117 ? 2.664 24.001 7.769 1.00 40.64 117 PHE A O 1
ATOM 875 N N . GLY A 1 118 ? 1.203 22.751 6.586 1.00 37.72 118 GLY A N 1
ATOM 876 C CA . GLY A 1 118 ? 0.495 23.886 6.007 1.00 41.89 118 GLY A CA 1
ATOM 877 C C . GLY A 1 118 ? 0.772 24.168 4.542 1.00 43.17 118 GLY A C 1
ATOM 878 O O . GLY A 1 118 ? 0.036 24.934 3.912 1.00 47.30 118 GLY A O 1
ATOM 879 N N . GLY A 1 119 ? 1.820 23.569 3.983 1.00 42.11 119 GLY A N 1
ATOM 880 C CA . GLY A 1 119 ? 2.167 23.819 2.579 1.00 41.77 119 GLY A CA 1
ATOM 881 C C . GLY A 1 119 ? 1.099 23.307 1.628 1.00 42.83 119 GLY A C 1
ATOM 882 O O . GLY A 1 119 ? 0.338 22.416 1.986 1.00 41.92 119 GLY A O 1
ATOM 883 N N . HIS A 1 120 ? 1.054 23.864 0.417 1.00 44.13 120 HIS A N 1
ATOM 884 C CA . HIS A 1 120 ? 0.067 23.466 -0.596 1.00 48.18 120 HIS A CA 1
ATOM 885 C C . HIS A 1 120 ? 0.395 22.102 -1.218 1.00 46.33 120 HIS A C 1
ATOM 886 O O . HIS A 1 120 ? 1.342 21.991 -1.988 1.00 47.50 120 HIS A O 1
ATOM 893 N N . ALA A 1 121 ? -0.409 21.087 -0.903 1.00 44.59 121 ALA A N 1
ATOM 894 C CA . ALA A 1 121 ? -0.244 19.734 -1.450 1.00 45.67 121 ALA A CA 1
ATOM 895 C C . ALA A 1 121 ? -0.201 19.738 -2.973 1.00 49.11 121 ALA A C 1
ATOM 896 O O . ALA A 1 121 ? 0.562 18.988 -3.590 1.00 47.31 121 ALA A O 1
ATOM 898 N N . THR A 1 122 ? -1.030 20.600 -3.555 1.00 49.73 122 THR A N 1
ATOM 899 C CA . THR A 1 122 ? -1.222 20.708 -4.998 1.00 51.77 122 THR A CA 1
ATOM 900 C C . THR A 1 122 ? 0.046 20.910 -5.825 1.00 52.45 122 THR A C 1
ATOM 901 O O . THR A 1 122 ? 0.096 20.479 -6.977 1.00 50.49 122 THR A O 1
ATOM 905 N N . ASP A 1 123 ? 1.048 21.590 -5.266 1.00 52.12 123 ASP A N 1
ATOM 906 C CA . ASP A 1 123 ? 2.249 21.921 -6.038 1.00 51.72 123 ASP A CA 1
ATOM 907 C C . ASP A 1 123 ? 3.522 21.194 -5.572 1.00 48.78 123 ASP A C 1
ATOM 908 O O . ASP A 1 123 ? 4.633 21.630 -5.884 1.00 52.17 123 ASP A O 1
ATOM 913 N N . VAL A 1 124 ? 3.368 20.090 -4.844 1.00 41.71 124 VAL A N 1
ATOM 914 C CA . VAL A 1 124 ? 4.457 19.119 -4.734 1.00 37.79 124 VAL A CA 1
ATOM 915 C C . VAL A 1 124 ? 4.421 18.331 -6.039 1.00 34.48 124 VAL A C 1
ATOM 916 O O . VAL A 1 124 ? 3.503 17.554 -6.265 1.00 32.47 124 VAL A O 1
ATOM 920 N N . ASP A 1 125 ? 5.393 18.562 -6.914 1.00 30.59 125 ASP A N 1
ATOM 921 C CA . ASP A 1 125 ? 5.435 17.869 -8.186 1.00 29.08 125 ASP A CA 1
ATOM 922 C C . ASP A 1 125 ? 6.889 17.745 -8.615 1.00 26.26 125 ASP A C 1
ATOM 923 O O . ASP A 1 125 ? 7.496 18.701 -9.096 1.00 25.30 125 ASP A O 1
ATOM 928 N N . MET A 1 126 ? 7.445 16.555 -8.398 1.00 23.62 126 MET A N 1
ATOM 929 C CA . MET A 1 126 ? 8.864 16.318 -8.572 1.00 22.16 126 MET A CA 1
ATOM 930 C C . MET A 1 126 ? 9.149 15.043 -9.320 1.00 21.96 126 MET A C 1
ATOM 931 O O . MET A 1 126 ? 8.362 14.094 -9.246 1.00 22.74 126 MET A O 1
ATOM 936 N N . TYR A 1 127 ? 10.265 15.031 -10.038 1.00 21.81 127 TYR A N 1
ATOM 937 C CA . TYR A 1 127 ? 10.815 13.797 -10.585 1.00 21.32 127 TYR A CA 1
ATOM 938 C C . TYR A 1 127 ? 11.905 13.285 -9.679 1.00 20.99 127 TYR A C 1
ATOM 939 O O . TYR A 1 127 ? 12.721 14.052 -9.173 1.00 20.08 127 TYR A O 1
ATOM 948 N N . VAL A 1 128 ? 11.927 11.967 -9.509 1.00 20.58 128 VAL A N 1
ATOM 949 C CA . VAL A 1 128 ? 12.991 11.291 -8.820 1.00 20.45 128 VAL A CA 1
ATOM 950 C C . VAL A 1 128 ? 13.609 10.285 -9.784 1.00 22.20 128 VAL A C 1
ATOM 951 O O . VAL A 1 128 ? 12.888 9.451 -10.361 1.00 23.24 128 VAL A O 1
ATOM 955 N N . MET A 1 129 ? 14.920 10.351 -9.970 1.00 20.72 129 MET A N 1
ATOM 956 C CA . MET A 1 129 ? 15.596 9.365 -10.819 1.00 21.32 129 MET A CA 1
ATOM 957 C C . MET A 1 129 ? 16.717 8.662 -10.053 1.00 20.18 129 MET A C 1
ATOM 958 O O . MET A 1 129 ? 17.528 9.285 -9.368 1.00 19.21 129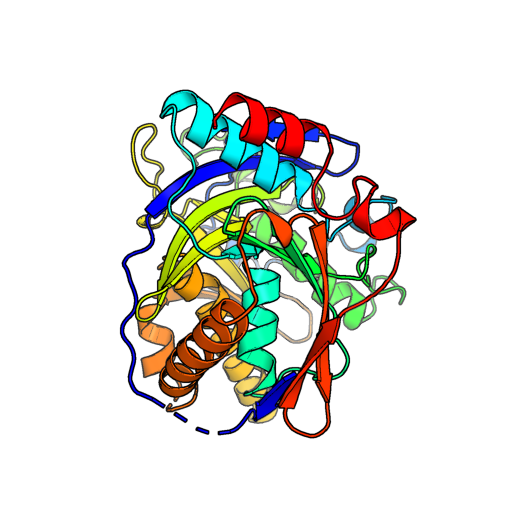 MET A O 1
ATOM 963 N N . SER A 1 130 ? 16.779 7.332 -10.182 1.00 19.99 130 SER A N 1
ATOM 964 C CA . SER A 1 130 ? 17.843 6.597 -9.563 1.00 20.30 130 SER A CA 1
ATOM 965 C C . SER A 1 130 ? 19.002 6.512 -10.546 1.00 20.92 130 SER A C 1
ATOM 966 O O . SER A 1 130 ? 18.796 6.244 -11.726 1.00 21.59 130 SER A O 1
ATOM 969 N N . PHE A 1 131 ? 20.208 6.743 -10.050 1.00 21.96 131 PHE A N 1
ATOM 970 C CA . PHE A 1 131 ? 21.422 6.607 -10.841 1.00 23.22 131 PHE A CA 1
ATOM 971 C C . PHE A 1 131 ? 22.640 6.409 -9.963 1.00 22.81 131 PHE A C 1
ATOM 972 O O . PHE A 1 131 ? 22.860 7.141 -9.004 1.00 23.57 131 PHE A O 1
ATOM 980 N N . ASP A 1 132 ? 23.470 5.433 -10.313 1.00 22.84 132 ASP A N 1
ATOM 981 C CA . ASP A 1 132 ? 24.748 5.243 -9.658 1.00 23.10 132 ASP A CA 1
ATOM 982 C C . ASP A 1 132 ? 24.624 5.159 -8.122 1.00 22.26 132 ASP A C 1
ATOM 983 O O . ASP A 1 132 ? 25.462 5.682 -7.397 1.00 21.95 132 ASP A O 1
ATOM 988 N N . GLY A 1 133 ? 23.593 4.467 -7.630 1.00 23.01 133 GLY A N 1
ATOM 989 C CA . GLY A 1 133 ? 23.452 4.266 -6.185 1.00 23.47 133 GLY A CA 1
ATOM 990 C C . GLY A 1 133 ? 22.759 5.401 -5.427 1.00 22.56 133 GLY A C 1
ATOM 991 O O . GLY A 1 133 ? 22.595 5.327 -4.203 1.00 21.76 133 GLY A O 1
ATOM 992 N N . GLN A 1 134 ? 22.283 6.399 -6.171 1.00 21.31 134 GLN A N 1
ATOM 993 C CA . GLN A 1 134 ? 21.771 7.649 -5.598 1.00 20.38 134 GLN A CA 1
ATOM 994 C C . GLN A 1 134 ? 20.45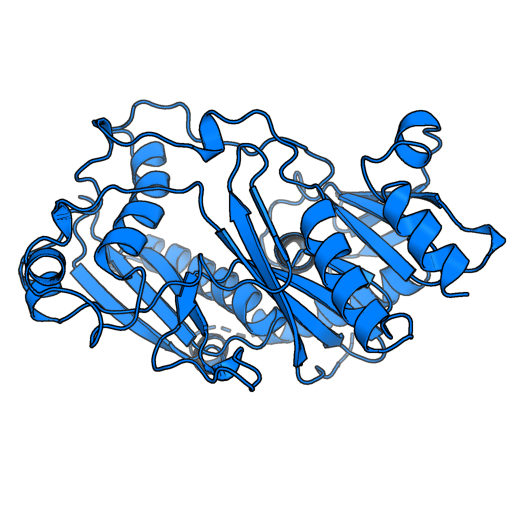4 8.079 -6.236 1.00 19.08 134 GLN A C 1
ATOM 995 O O . GLN A 1 134 ? 20.102 7.637 -7.336 1.00 19.41 134 GLN A O 1
ATOM 1001 N N . LEU A 1 135 ? 19.717 8.954 -5.545 1.00 18.35 135 LEU A N 1
ATOM 1002 C CA . LEU A 1 135 ? 18.488 9.520 -6.078 1.00 18.40 135 LEU A CA 1
ATOM 1003 C C . LEU A 1 135 ? 18.732 10.994 -6.424 1.00 18.72 135 LEU A C 1
ATOM 1004 O O . LEU A 1 135 ? 19.315 11.724 -5.644 1.00 17.56 135 LEU A O 1
ATOM 1009 N N . PHE A 1 136 ? 18.306 11.388 -7.609 1.00 17.40 136 PHE A N 1
ATOM 1010 C CA . PHE A 1 136 ? 18.413 12.753 -8.084 1.00 16.96 136 PHE A CA 1
ATOM 1011 C C . PHE A 1 136 ? 16.982 13.285 -8.167 1.00 17.25 136 PHE A C 1
ATOM 1012 O O . PHE A 1 136 ? 16.129 12.707 -8.847 1.00 18.40 136 PHE A O 1
ATOM 1020 N N . ILE A 1 137 ? 16.687 14.377 -7.455 1.00 16.87 137 ILE A N 1
ATOM 1021 C CA . ILE A 1 137 ? 15.328 14.871 -7.352 1.00 17.24 137 ILE A CA 1
ATOM 1022 C C . ILE A 1 137 ? 15.282 16.271 -7.928 1.00 18.25 137 ILE A C 1
ATOM 1023 O O . ILE A 1 137 ? 16.130 17.111 -7.583 1.00 16.82 137 ILE A O 1
ATOM 1028 N N . ARG A 1 138 ? 14.325 16.502 -8.819 1.00 18.20 138 ARG A N 1
ATOM 1029 C CA . ARG A 1 138 ? 14.109 17.855 -9.363 1.00 19.57 138 ARG A CA 1
ATOM 1030 C C . ARG A 1 138 ? 12.622 18.233 -9.475 1.00 19.87 138 ARG A C 1
ATOM 1031 O O . ARG A 1 138 ? 11.753 17.386 -9.598 1.00 18.90 138 ARG A O 1
ATOM 1039 N N . ALA A 1 139 ? 12.349 19.533 -9.390 1.00 20.27 139 ALA A N 1
ATOM 1040 C CA . ALA A 1 139 ? 11.015 20.073 -9.624 1.00 20.49 139 ALA A CA 1
ATOM 1041 C C . ALA A 1 139 ? 10.579 19.691 -11.020 1.00 20.67 139 ALA A C 1
ATOM 1042 O O . ALA A 1 139 ? 11.365 19.780 -11.946 1.00 20.09 139 ALA A O 1
ATOM 1044 N N . ALA A 1 140 ? 9.337 19.260 -11.162 1.00 23.29 140 ALA A N 1
ATOM 1045 C CA . ALA A 1 140 ? 8.822 18.853 -12.471 1.00 27.60 140 ALA A CA 1
ATOM 1046 C C . ALA A 1 140 ? 8.710 20.062 -13.387 1.00 30.29 140 ALA A C 1
ATOM 1047 O O . ALA A 1 140 ? 9.202 20.035 -14.517 1.00 34.09 140 ALA A O 1
ATOM 1049 N N . ARG A 1 141 ? 8.101 21.126 -12.877 1.00 33.76 141 ARG A N 1
ATOM 1050 C CA . ARG A 1 141 ? 7.890 22.360 -13.649 1.00 38.45 141 ARG A CA 1
ATOM 1051 C C . ARG A 1 141 ? 9.203 23.046 -14.029 1.00 38.60 141 ARG A C 1
ATOM 1052 O O . ARG A 1 141 ? 10.181 23.020 -13.272 1.00 37.28 141 ARG A O 1
ATOM 1060 N N . LYS A 1 142 ? 9.200 23.665 -15.204 1.00 38.95 142 LYS A N 1
ATOM 1061 C CA . LYS A 1 142 ? 10.397 24.283 -15.781 1.00 42.84 142 LYS A CA 1
ATOM 1062 C C . LYS A 1 142 ? 10.334 25.814 -15.768 1.00 43.04 142 LYS A C 1
ATOM 1063 O O . LYS A 1 142 ? 11.317 26.477 -16.085 1.00 43.60 142 LYS A O 1
ATOM 1069 N N . LYS A 1 143 ? 9.186 26.373 -15.400 1.00 43.19 143 LYS A N 1
ATOM 1070 C CA . LYS A 1 143 ? 9.012 27.822 -15.366 1.00 46.34 143 LYS A CA 1
ATOM 1071 C C . LYS A 1 143 ? 8.463 28.245 -14.006 1.00 45.55 143 LYS A C 1
ATOM 1072 O O . LYS A 1 143 ? 7.630 27.553 -13.426 1.00 41.48 143 LYS A O 1
ATOM 1078 N N . LEU A 1 144 ? 8.939 29.373 -13.490 1.00 45.41 144 LEU A N 1
ATOM 1079 C CA . LEU A 1 144 ? 8.385 29.908 -12.249 1.00 46.60 144 LEU A CA 1
ATOM 1080 C C . LEU A 1 144 ? 7.142 30.738 -12.549 1.00 44.57 144 LEU A C 1
ATOM 1081 O O . LEU A 1 144 ? 6.917 31.153 -13.689 1.00 43.10 144 LEU A O 1
ATOM 1086 N N . GLU A 1 145 ? 6.321 30.939 -11.522 1.00 44.15 145 GLU A N 1
ATOM 1087 C CA . GLU A 1 145 ? 5.197 31.849 -11.613 1.00 43.23 145 GLU A CA 1
ATOM 1088 C C . GLU A 1 145 ? 5.659 33.203 -11.078 1.00 38.39 145 GLU A C 1
ATOM 1089 O O . GLU A 1 145 ? 6.180 33.312 -9.981 1.00 40.86 145 GLU A O 1
ATOM 1095 N N . PHE A 1 146 ? 5.488 34.215 -11.906 1.00 34.69 146 PHE A N 1
ATOM 1096 C CA . PHE A 1 146 ? 5.809 35.583 -11.567 1.00 31.84 146 PHE A CA 1
ATOM 1097 C C . PHE A 1 146 ? 4.491 36.292 -11.580 1.00 28.96 146 PHE A C 1
ATOM 1098 O O . PHE A 1 146 ? 3.606 35.888 -12.326 1.00 29.15 146 PHE A O 1
ATOM 1106 N N . PRO A 1 147 ? 4.350 37.341 -10.763 1.00 26.31 147 PRO A N 1
ATOM 1107 C CA . PRO A 1 147 ? 3.129 38.125 -10.807 1.00 23.76 147 PRO A CA 1
ATOM 1108 C C . PRO A 1 147 ? 3.002 38.874 -12.117 1.00 24.14 147 PRO A C 1
ATOM 1109 O O . PRO A 1 147 ? 3.957 39.533 -12.552 1.00 21.65 147 PRO A O 1
ATOM 1113 N N . THR A 1 148 ? 1.814 38.776 -12.724 1.00 24.29 148 THR A N 1
ATOM 1114 C CA . THR A 1 148 ? 1.519 39.429 -13.992 1.00 25.40 148 THR A CA 1
ATOM 1115 C C . THR A 1 148 ? 0.578 40.606 -13.807 1.00 24.91 148 THR A C 1
ATOM 1116 O O . THR A 1 148 ? 0.288 41.314 -14.759 1.00 26.86 148 THR A O 1
ATOM 1120 N N . SER A 1 149 ? 0.122 40.853 -12.579 1.00 22.96 149 SER A N 1
ATOM 1121 C CA . SER A 1 149 ? -0.613 42.078 -12.294 1.00 21.64 149 SER A CA 1
ATOM 1122 C C . SER A 1 149 ? 0.283 43.311 -12.475 1.00 20.91 149 SER A C 1
ATOM 1123 O O . SER A 1 149 ? 1.528 43.202 -12.473 1.00 19.72 149 SER A O 1
ATOM 1126 N N . PRO A 1 150 ? -0.335 44.496 -12.648 1.00 21.08 150 PRO A N 1
ATOM 1127 C CA . PRO A 1 150 ? 0.395 45.743 -12.799 1.00 20.77 150 PRO A CA 1
ATOM 1128 C C . PRO A 1 150 ? 1.407 45.983 -11.676 1.00 20.25 150 PRO A C 1
ATOM 1129 O O . PRO A 1 150 ? 1.267 45.476 -10.575 1.00 19.18 150 PRO A O 1
ATOM 1133 N N . ARG A 1 151 ? 2.432 46.758 -11.977 1.00 18.36 151 ARG A N 1
ATOM 1134 C CA . ARG A 1 151 ? 3.558 46.854 -11.073 1.00 17.19 151 ARG A CA 1
ATOM 1135 C C . ARG A 1 151 ? 3.254 47.543 -9.752 1.00 16.96 151 ARG A C 1
ATOM 1136 O O . ARG A 1 151 ? 3.988 47.344 -8.796 1.00 17.14 151 ARG A O 1
ATOM 1144 N N . GLU A 1 152 ? 2.185 48.326 -9.699 1.00 16.35 152 GLU A N 1
ATOM 1145 C CA . GLU A 1 152 ? 1.788 48.917 -8.425 1.00 17.21 152 GLU A CA 1
ATOM 1146 C C . GLU A 1 152 ? 0.768 48.078 -7.655 1.00 15.52 152 GLU A C 1
ATOM 1147 O O . GLU A 1 152 ? 0.355 48.476 -6.571 1.00 16.31 152 GLU A O 1
ATOM 1153 N N . SER A 1 153 ? 0.443 46.888 -8.158 1.00 13.77 153 SER A N 1
ATOM 1154 C CA . SER A 1 153 ? -0.368 45.923 -7.392 1.00 13.79 153 SER A CA 1
ATOM 1155 C C . SER A 1 153 ? 0.351 45.435 -6.147 1.00 13.68 153 SER A C 1
ATOM 1156 O O . SER A 1 153 ? 1.574 45.327 -6.128 1.00 12.83 153 SER A O 1
ATOM 1159 N N . TRP A 1 154 ? -0.420 45.108 -5.114 1.00 13.18 154 TRP A N 1
ATOM 1160 C CA . TRP A 1 154 ? 0.149 44.466 -3.939 1.00 13.64 154 TRP A CA 1
ATOM 1161 C C . TRP A 1 154 ? 0.993 43.233 -4.327 1.00 13.32 154 TRP A C 1
ATOM 1162 O O . TRP A 1 154 ? 2.102 43.060 -3.829 1.00 12.68 154 TRP A O 1
ATOM 1173 N N . ALA A 1 155 ? 0.471 42.372 -5.198 1.00 13.68 155 ALA A N 1
ATOM 1174 C CA . ALA A 1 155 ? 1.189 41.126 -5.541 1.00 13.71 155 ALA A CA 1
ATOM 1175 C C . ALA A 1 155 ? 2.560 41.423 -6.188 1.00 13.42 155 ALA A C 1
ATOM 1176 O O . ALA A 1 155 ? 3.591 40.795 -5.828 1.00 13.01 155 ALA A O 1
ATOM 1178 N N . TYR A 1 156 ? 2.580 42.408 -7.077 1.00 13.19 156 TYR A N 1
ATOM 1179 C CA . TYR A 1 156 ? 3.830 42.800 -7.720 1.00 13.24 156 TYR A CA 1
ATOM 1180 C C . TYR A 1 156 ? 4.804 43.398 -6.710 1.00 13.59 156 TYR A C 1
ATOM 1181 O O . TYR A 1 156 ? 5.990 43.032 -6.670 1.00 12.27 156 TYR A O 1
ATOM 1190 N N . LEU A 1 157 ? 4.310 44.296 -5.869 1.00 14.19 157 LEU A N 1
ATOM 1191 C CA . LEU A 1 157 ? 5.182 44.935 -4.860 1.00 13.97 157 LEU A CA 1
ATOM 1192 C C . LEU A 1 157 ? 5.723 43.967 -3.834 1.00 14.44 157 LEU A C 1
ATOM 1193 O O . LEU A 1 157 ? 6.877 44.112 -3.388 1.00 14.03 157 LEU A O 1
ATOM 1198 N N . ALA A 1 158 ? 4.914 42.989 -3.447 1.00 14.60 158 ALA A N 1
ATOM 1199 C CA . ALA A 1 158 ? 5.382 41.954 -2.521 1.00 15.68 158 ALA A CA 1
ATOM 1200 C C . ALA A 1 158 ? 6.592 41.257 -3.126 1.00 16.23 158 ALA A C 1
ATOM 1201 O O . ALA A 1 158 ? 7.616 41.049 -2.470 1.00 17.20 158 ALA A O 1
ATOM 1203 N N . TYR A 1 159 ? 6.464 40.921 -4.394 1.00 13.60 159 TYR A N 1
ATOM 1204 C CA . TYR A 1 159 ? 7.519 40.217 -5.112 1.00 13.45 159 TYR A CA 1
ATOM 1205 C C . TYR A 1 159 ? 8.748 41.118 -5.301 1.00 12.97 159 TYR A C 1
ATOM 1206 O O . TYR A 1 159 ? 9.887 40.724 -4.950 1.00 13.43 159 TYR A O 1
ATOM 1215 N N . TYR A 1 160 ? 8.530 42.324 -5.797 1.00 12.15 160 TYR A N 1
ATOM 1216 C CA . TYR A 1 160 ? 9.636 43.260 -6.083 1.00 11.80 160 TYR A CA 1
ATOM 1217 C C . TYR A 1 160 ? 10.360 43.692 -4.801 1.00 12.20 160 TYR A C 1
ATOM 1218 O O . TYR A 1 160 ? 11.594 43.876 -4.787 1.00 12.97 160 TYR A O 1
ATOM 1227 N N . SER A 1 161 ? 9.601 43.874 -3.718 1.00 11.90 161 SER A N 1
ATOM 1228 C CA . SER A 1 161 ? 10.180 44.413 -2.506 1.00 12.61 161 SER A CA 1
ATOM 1229 C C . SER A 1 161 ? 11.296 43.554 -1.949 1.00 12.06 161 SER A C 1
ATOM 1230 O O . SER A 1 161 ? 12.227 44.079 -1.343 1.00 12.53 161 SER A O 1
ATOM 1233 N N . GLY A 1 162 ? 11.208 42.247 -2.157 1.00 12.67 162 GLY A N 1
ATOM 1234 C CA . GLY A 1 162 ? 12.264 41.323 -1.759 1.00 12.69 162 GLY A CA 1
ATOM 1235 C C . GLY A 1 162 ? 13.590 41.672 -2.417 1.00 13.01 162 GLY A C 1
ATOM 1236 O O . GLY A 1 162 ? 14.651 41.664 -1.768 1.00 12.18 162 GLY A O 1
ATOM 1237 N N . TYR A 1 163 ? 13.523 41.975 -3.716 1.00 12.85 163 TYR A N 1
ATOM 1238 C CA . TYR A 1 163 ? 14.712 42.300 -4.496 1.00 12.77 163 TYR A CA 1
ATOM 1239 C C . TYR 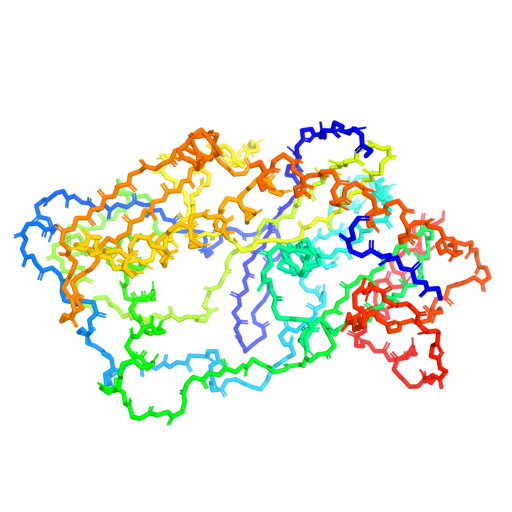A 1 163 ? 15.237 43.682 -4.186 1.00 12.81 163 TYR A C 1
ATOM 1240 O O . TYR A 1 163 ? 16.443 43.875 -4.091 1.00 11.55 163 TYR A O 1
ATOM 1249 N N . LYS A 1 164 ? 14.332 44.637 -3.972 1.00 12.29 164 LYS A N 1
ATOM 1250 C CA . LYS A 1 164 ? 14.730 45.980 -3.618 1.00 11.74 164 LYS A CA 1
ATOM 1251 C C . LYS A 1 164 ? 15.428 45.968 -2.247 1.00 11.38 164 LYS A C 1
ATOM 1252 O O . LYS A 1 164 ? 16.459 46.616 -2.061 1.00 10.61 164 LYS A O 1
ATOM 1258 N N . PHE A 1 165 ? 14.891 45.177 -1.309 1.00 11.38 165 PHE A N 1
ATOM 1259 C CA . PHE A 1 165 ? 15.492 45.086 0.015 1.00 11.69 165 PHE A CA 1
ATOM 1260 C C . PHE A 1 165 ? 16.898 44.505 -0.083 1.00 11.93 165 PHE A C 1
ATOM 1261 O O . PHE A 1 165 ? 17.846 45.030 0.502 1.00 12.25 165 PHE A O 1
ATOM 1269 N N . GLU A 1 166 ? 17.055 43.446 -0.851 1.00 12.65 166 GLU A N 1
ATOM 1270 C CA . GLU A 1 166 ? 18.393 42.912 -1.102 1.00 13.63 166 GLU A CA 1
ATOM 1271 C C . GLU A 1 166 ? 19.354 43.985 -1.659 1.00 13.13 166 GLU A C 1
ATOM 1272 O O . GLU A 1 166 ? 20.487 44.099 -1.188 1.00 11.78 166 GLU A O 1
ATOM 1278 N N . ARG A 1 167 ? 18.889 44.782 -2.630 1.00 12.38 167 ARG A N 1
ATOM 1279 C CA . ARG A 1 167 ? 19.777 45.779 -3.252 1.00 13.25 167 ARG A CA 1
ATOM 1280 C C . ARG A 1 167 ? 20.129 46.887 -2.266 1.00 12.92 167 ARG A C 1
ATOM 1281 O O . ARG A 1 167 ? 21.243 47.387 -2.275 1.00 11.86 167 ARG A O 1
ATOM 1289 N N . MET A 1 168 ? 19.191 47.253 -1.402 1.00 11.96 168 MET A N 1
ATOM 1290 C CA . MET A 1 168 ? 19.457 48.270 -0.400 1.00 12.34 168 MET A CA 1
ATOM 1291 C C . MET A 1 168 ? 20.260 47.797 0.811 1.00 12.35 168 MET A C 1
ATOM 1292 O O . MET A 1 168 ? 20.825 48.644 1.509 1.00 14.09 168 MET A O 1
ATOM 1297 N N . ALA A 1 169 ? 20.294 46.488 1.080 1.00 11.98 169 ALA A N 1
ATOM 1298 C CA . ALA A 1 169 ? 20.958 45.911 2.243 1.00 12.63 169 ALA A CA 1
ATOM 1299 C C . ALA A 1 169 ? 22.266 45.175 1.923 1.00 13.50 169 ALA A C 1
ATOM 1300 O O . ALA A 1 169 ? 23.009 44.805 2.845 1.00 14.17 169 ALA A O 1
ATOM 1302 N N . LEU A 1 170 ? 22.553 44.966 0.633 1.00 13.40 170 LEU A N 1
ATOM 1303 C CA . LEU A 1 170 ? 23.699 44.179 0.222 1.00 13.98 170 LEU A CA 1
ATOM 1304 C C . LEU A 1 170 ? 24.608 44.964 -0.724 1.00 14.99 170 LEU A C 1
ATOM 1305 O O . LEU A 1 170 ? 24.183 45.930 -1.382 1.00 14.00 170 LEU A O 1
ATOM 1310 N N . LEU A 1 171 ? 25.872 44.559 -0.733 1.00 15.13 171 LEU A N 1
ATOM 1311 C CA . LEU A 1 171 ? 26.906 45.125 -1.578 1.00 16.13 171 LEU A CA 1
ATOM 1312 C C . LEU A 1 171 ? 27.548 44.006 -2.360 1.00 16.41 171 LEU A C 1
ATOM 1313 O O . LEU A 1 171 ? 27.566 42.863 -1.923 1.00 15.29 171 LEU A O 1
ATOM 1318 N N . ASP A 1 172 ? 28.119 44.346 -3.506 1.00 18.22 172 ASP A N 1
ATOM 1319 C CA . ASP A 1 172 ? 28.809 43.360 -4.341 1.00 21.43 172 ASP A CA 1
ATOM 1320 C C . ASP A 1 172 ? 30.137 42.886 -3.719 1.00 22.10 172 ASP A C 1
ATOM 1321 O O . ASP A 1 172 ? 30.596 41.798 -4.021 1.00 27.14 172 ASP A O 1
ATOM 1326 N N . ARG A 1 173 ? 30.737 43.698 -2.862 1.00 22.62 173 ARG A N 1
ATOM 1327 C CA . ARG A 1 173 ? 31.994 43.355 -2.169 1.00 23.96 173 ARG A CA 1
ATOM 1328 C C . ARG A 1 173 ? 31.952 43.848 -0.731 1.00 22.31 173 ARG A C 1
ATOM 1329 O O . ARG A 1 173 ? 31.028 44.557 -0.353 1.00 19.95 173 ARG A O 1
ATOM 1337 N N . PRO A 1 174 ? 32.971 43.505 0.079 1.00 22.28 174 PRO A N 1
ATOM 1338 C CA . PRO A 1 174 ? 32.981 43.990 1.443 1.00 21.67 174 PRO A CA 1
ATOM 1339 C C . PRO A 1 174 ? 32.952 45.509 1.510 1.00 21.72 174 PRO A C 1
ATOM 1340 O O . PRO A 1 174 ? 33.390 46.188 0.571 1.00 20.92 174 PRO A O 1
ATOM 1344 N N . VAL A 1 175 ? 32.419 46.026 2.602 1.00 22.07 175 VAL A N 1
ATOM 1345 C CA . VAL A 1 175 ? 32.257 47.461 2.805 1.00 25.50 175 VAL A CA 1
ATOM 1346 C C . VAL A 1 175 ? 33.586 48.220 2.602 1.00 27.76 175 VAL A C 1
ATOM 1347 O O . VAL A 1 175 ? 33.640 49.275 1.947 1.00 26.23 175 VAL A O 1
ATOM 1351 N N . ALA A 1 176 ? 34.653 47.673 3.181 1.00 29.08 176 ALA A N 1
ATOM 1352 C CA . ALA A 1 176 ? 36.004 48.240 3.065 1.00 31.65 176 ALA A CA 1
ATOM 1353 C C . ALA A 1 176 ? 36.472 48.441 1.616 1.00 31.90 176 ALA A C 1
ATOM 1354 O O . ALA A 1 176 ? 37.262 49.337 1.365 1.00 32.95 176 ALA A O 1
ATOM 1356 N N . GLU A 1 177 ? 35.987 47.620 0.680 1.00 31.19 177 GLU A N 1
ATOM 1357 C CA . GLU A 1 177 ? 36.356 47.700 -0.728 1.00 32.51 177 GLU A CA 1
ATOM 1358 C C . GLU A 1 177 ? 35.333 48.475 -1.567 1.00 29.26 177 GLU A C 1
ATOM 1359 O O . GLU A 1 177 ? 35.401 48.462 -2.796 1.00 30.54 177 GLU A O 1
ATOM 1365 N N . THR A 1 178 ? 34.371 49.119 -0.918 1.00 26.37 178 THR A N 1
ATOM 1366 C CA . THR A 1 178 ? 33.278 49.766 -1.639 1.00 24.43 178 THR A CA 1
ATOM 1367 C C . THR A 1 178 ? 33.462 51.284 -1.607 1.00 24.72 178 THR A C 1
ATOM 1368 O O . THR A 1 178 ? 33.622 51.853 -0.547 1.00 24.44 178 THR A O 1
ATOM 1372 N N . PRO A 1 179 ? 33.382 51.939 -2.776 1.00 27.07 179 PRO A N 1
ATOM 1373 C CA . PRO A 1 179 ? 33.566 53.395 -2.787 1.00 29.31 179 PRO A CA 1
ATOM 1374 C C . PRO A 1 179 ? 32.439 54.141 -2.062 1.00 30.89 179 PRO A C 1
ATOM 1375 O O . PRO A 1 179 ? 31.289 53.684 -2.037 1.00 28.72 179 PRO A O 1
ATOM 1379 N N . ARG A 1 180 ? 32.799 55.269 -1.459 1.00 34.04 180 ARG A N 1
ATOM 1380 C CA . ARG A 1 180 ? 31.864 56.192 -0.819 1.00 37.34 180 ARG A CA 1
ATOM 1381 C C . ARG A 1 180 ? 30.653 56.503 -1.697 1.00 35.74 180 ARG A C 1
ATOM 1382 O O . ARG A 1 180 ? 29.536 56.598 -1.191 1.00 34.73 180 ARG A O 1
ATOM 1390 N N . GLU A 1 181 ? 30.882 56.661 -3.000 1.00 37.25 181 GLU A N 1
ATOM 1391 C CA . GLU A 1 181 ? 29.818 57.032 -3.939 1.00 39.54 181 GLU A CA 1
ATOM 1392 C C . GLU A 1 181 ? 28.666 56.033 -3.918 1.00 36.42 181 GLU A C 1
ATOM 1393 O O . GLU A 1 181 ? 27.507 56.423 -4.045 1.00 37.86 181 GLU A O 1
ATOM 1399 N N . VAL A 1 182 ? 29.000 54.754 -3.779 1.00 30.71 182 VAL A N 1
ATOM 1400 C CA . VAL A 1 182 ? 28.009 53.686 -3.725 1.00 28.93 182 VAL A CA 1
ATOM 1401 C C . VAL A 1 182 ? 27.306 53.703 -2.365 1.00 26.97 182 VAL A C 1
ATOM 1402 O O . VAL A 1 182 ? 26.084 53.662 -2.290 1.00 25.01 182 VAL A O 1
ATOM 1406 N N . LEU A 1 183 ? 28.079 53.800 -1.291 1.00 24.97 183 LEU A N 1
ATOM 1407 C CA . LEU A 1 183 ? 27.509 53.798 0.051 1.00 24.80 183 LEU A CA 1
ATOM 1408 C C . LEU A 1 183 ? 26.563 54.968 0.298 1.00 24.31 183 LEU A C 1
ATOM 1409 O O . LEU A 1 183 ? 25.608 54.850 1.064 1.00 24.46 183 LEU A O 1
ATOM 1414 N N . GLU A 1 184 ? 26.802 56.094 -0.360 1.00 26.48 184 GLU A N 1
ATOM 1415 C CA . GLU A 1 184 ? 25.949 57.273 -0.167 1.00 28.94 184 GLU A CA 1
ATOM 1416 C C . GLU A 1 184 ? 24.722 57.295 -1.068 1.00 27.88 184 GLU A C 1
ATOM 1417 O O . GLU A 1 184 ? 23.845 58.139 -0.874 1.00 27.35 184 GLU A O 1
ATOM 1423 N N . SER A 1 185 ? 24.675 56.398 -2.052 1.00 25.71 185 SER A N 1
ATOM 1424 C CA . SER A 1 185 ? 23.613 56.411 -3.069 1.00 24.77 185 SER A CA 1
ATOM 1425 C C . SER A 1 185 ? 23.080 55.006 -3.321 1.00 21.77 185 SER A C 1
ATOM 1426 O O . SER A 1 185 ? 22.967 54.547 -4.477 1.00 19.71 185 SER A O 1
ATOM 1429 N N . ARG A 1 186 ? 22.721 54.324 -2.237 1.00 20.11 186 ARG A N 1
ATOM 1430 C CA . ARG A 1 186 ? 22.240 52.945 -2.345 1.00 18.75 186 ARG A CA 1
ATOM 1431 C C . ARG A 1 186 ? 20.969 52.850 -3.220 1.00 18.31 186 ARG A C 1
ATOM 1432 O O . ARG A 1 186 ? 20.801 51.889 -3.964 1.00 17.35 186 ARG A O 1
ATOM 1440 N N . GLY A 1 187 ? 20.096 53.860 -3.137 1.00 17.61 187 GLY A N 1
ATOM 1441 C CA . GLY A 1 187 ? 18.822 53.864 -3.852 1.00 18.57 187 GLY A CA 1
ATOM 1442 C C . GLY A 1 187 ? 18.954 53.978 -5.370 1.00 20.35 187 GLY A C 1
ATOM 1443 O O . GLY A 1 187 ? 18.043 53.559 -6.099 1.00 19.59 187 GLY A O 1
ATOM 1444 N N . LYS A 1 188 ? 20.085 54.514 -5.831 1.00 19.61 188 LYS A N 1
ATOM 1445 C CA . LYS A 1 188 ? 20.412 54.583 -7.248 1.00 22.75 188 LYS A CA 1
ATOM 1446 C C . LYS A 1 188 ? 20.892 53.260 -7.858 1.00 20.49 188 LYS A C 1
ATOM 1447 O O . LYS A 1 188 ? 20.872 53.114 -9.083 1.00 21.92 188 LYS A O 1
ATOM 1453 N N . GLN A 1 189 ? 21.368 52.326 -7.038 1.00 20.02 189 GLN A N 1
ATOM 1454 C CA . GLN A 1 189 ? 21.918 51.071 -7.559 1.00 19.57 189 GLN A CA 1
ATOM 1455 C C . GLN A 1 189 ? 20.772 50.275 -8.179 1.00 19.01 189 GLN A C 1
ATOM 1456 O O . GLN A 1 189 ? 19.647 50.271 -7.675 1.00 18.88 189 GLN A O 1
ATOM 1462 N N . VAL A 1 190 ? 21.079 49.605 -9.284 1.00 17.64 190 VAL A N 1
ATOM 1463 C CA . VAL A 1 190 ? 20.078 48.942 -10.106 1.00 16.71 190 VAL A CA 1
ATOM 1464 C C . VAL A 1 190 ? 19.658 47.640 -9.430 1.00 15.63 190 VAL A C 1
ATOM 1465 O O . VAL A 1 190 ? 20.488 46.908 -8.913 1.00 15.17 190 VAL A O 1
ATOM 1469 N N . VAL A 1 191 ? 18.354 47.368 -9.432 1.00 15.00 191 VAL A N 1
ATOM 1470 C CA . VAL A 1 191 ? 17.798 46.204 -8.756 1.00 14.74 191 VAL A CA 1
ATOM 1471 C C . VAL A 1 191 ? 17.714 45.059 -9.757 1.00 14.88 191 VAL A C 1
ATOM 1472 O O . VAL A 1 191 ? 17.168 45.225 -10.855 1.00 14.18 191 VAL A O 1
ATOM 1476 N N . ARG A 1 192 ? 18.237 43.891 -9.371 1.00 14.75 192 ARG A N 1
ATOM 1477 C CA . ARG A 1 192 ? 18.290 42.729 -10.256 1.00 16.42 192 ARG A CA 1
ATOM 1478 C C . ARG A 1 192 ? 17.861 41.468 -9.539 1.00 16.84 192 ARG A C 1
ATOM 1479 O O . ARG A 1 192 ? 17.994 41.381 -8.295 1.00 17.39 192 ARG A O 1
ATOM 1487 N N . ASN A 1 193 ? 17.278 40.527 -10.277 1.00 15.09 193 ASN A N 1
ATOM 1488 C CA . ASN A 1 193 ? 17.084 39.171 -9.734 1.00 15.14 193 ASN A CA 1
ATOM 1489 C C . ASN A 1 193 ? 17.773 38.072 -10.537 1.00 14.59 193 ASN A C 1
ATOM 1490 O O . ASN A 1 193 ? 17.614 36.894 -10.231 1.00 14.41 193 ASN A O 1
ATOM 1495 N N . GLY A 1 194 ? 18.541 38.446 -11.553 1.00 13.73 194 GLY A N 1
ATOM 1496 C CA . GLY A 1 194 ? 19.241 37.463 -12.385 1.00 14.06 194 GLY A CA 1
ATOM 1497 C C . GLY A 1 194 ? 20.419 36.781 -11.675 1.00 15.06 194 GLY A C 1
ATOM 1498 O O . GLY A 1 194 ? 20.422 35.558 -11.512 1.00 15.16 194 GLY A O 1
ATOM 1499 N N . PRO A 1 195 ? 21.384 37.568 -11.206 1.00 14.91 195 PRO A N 1
ATOM 1500 C CA . PRO A 1 195 ? 22.536 36.922 -10.581 1.00 15.59 195 PRO A CA 1
ATOM 1501 C C . PRO A 1 195 ? 22.204 36.179 -9.284 1.00 15.40 195 PRO A C 1
ATOM 1502 O O . PRO A 1 195 ? 21.542 36.728 -8.373 1.00 15.43 195 PRO A O 1
ATOM 1506 N N . GLN A 1 196 ? 22.644 34.926 -9.222 1.00 15.23 196 GLN A N 1
ATOM 1507 C CA . GLN A 1 196 ? 22.506 34.106 -8.035 1.00 16.12 196 GLN A CA 1
ATOM 1508 C C . GLN A 1 196 ? 23.828 33.481 -7.602 1.00 14.68 196 GLN A C 1
ATOM 1509 O O . GLN A 1 196 ? 24.717 33.211 -8.406 1.00 12.79 196 GLN A O 1
ATOM 1515 N N . TYR A 1 197 ? 23.920 33.226 -6.306 1.00 13.70 197 TYR A N 1
ATOM 1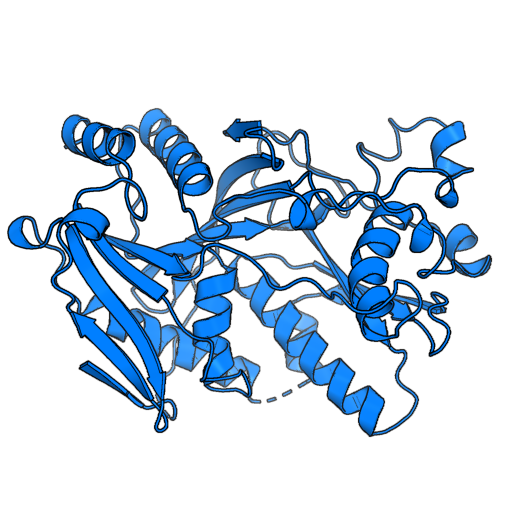516 C CA . TYR A 1 197 ? 25.026 32.459 -5.752 1.00 13.00 197 TYR A CA 1
ATOM 1517 C C . TYR A 1 197 ? 24.417 31.318 -4.937 1.00 13.56 197 TYR A C 1
ATOM 1518 O O . TYR A 1 197 ? 23.484 31.521 -4.129 1.00 12.22 197 TYR A O 1
ATOM 1527 N N . LYS A 1 198 ? 24.939 30.120 -5.159 1.00 14.66 198 LYS A N 1
ATOM 1528 C CA . LYS A 1 198 ? 24.468 28.937 -4.480 1.00 15.38 198 LYS A CA 1
ATOM 1529 C C . LYS A 1 198 ? 25.603 28.203 -3.769 1.00 15.05 198 LYS A C 1
ATOM 1530 O O . LYS A 1 198 ? 26.724 28.096 -4.290 1.00 14.22 198 LYS A O 1
ATOM 1536 N N . THR A 1 199 ? 25.291 27.739 -2.563 1.00 14.05 199 THR A N 1
ATOM 1537 C CA . THR A 1 199 ? 26.138 26.789 -1.859 1.00 14.52 199 THR A CA 1
ATOM 1538 C C . THR A 1 199 ? 25.683 25.336 -2.135 1.00 14.60 199 THR A C 1
ATOM 1539 O O . THR A 1 199 ? 24.526 25.073 -2.513 1.00 14.50 199 THR A O 1
ATOM 1543 N N . VAL A 1 200 ? 26.628 24.407 -1.981 1.00 13.78 200 VAL A N 1
ATOM 1544 C CA . VAL A 1 200 ? 26.382 22.981 -2.187 1.00 15.02 200 VAL A CA 1
ATOM 1545 C C . VAL A 1 200 ? 26.888 22.314 -0.916 1.00 15.02 200 VAL A C 1
ATOM 1546 O O . VAL A 1 200 ? 28.052 22.465 -0.547 1.00 15.57 200 VAL A O 1
ATOM 1550 N N . VAL A 1 201 ? 25.982 21.632 -0.224 1.00 16.32 201 VAL A N 1
ATOM 1551 C CA . VAL A 1 201 ? 26.228 21.183 1.131 1.00 16.95 201 VAL A CA 1
ATOM 1552 C C . VAL A 1 201 ? 25.933 19.690 1.245 1.00 17.35 201 VAL A C 1
ATOM 1553 O O . VAL A 1 201 ? 24.989 19.199 0.649 1.00 18.31 201 VAL A O 1
ATOM 1557 N N . ARG A 1 202 ? 26.759 18.989 2.012 1.00 17.63 202 ARG A N 1
ATOM 1558 C CA . ARG A 1 202 ? 26.461 17.635 2.422 1.00 18.85 202 ARG A CA 1
ATOM 1559 C C . ARG A 1 202 ? 25.857 17.676 3.814 1.00 18.30 202 ARG A C 1
ATOM 1560 O O . ARG A 1 202 ? 26.426 18.258 4.750 1.00 17.44 202 ARG A O 1
ATOM 1568 N N . THR A 1 203 ? 24.684 17.073 3.930 1.00 17.50 203 THR A N 1
ATOM 1569 C CA . THR A 1 203 ? 23.958 17.091 5.159 1.00 19.07 203 THR A CA 1
ATOM 1570 C C . THR A 1 203 ? 23.380 15.734 5.432 1.00 19.51 203 THR A C 1
ATOM 1571 O O . THR A 1 203 ? 23.627 14.756 4.698 1.00 18.24 203 THR A O 1
ATOM 1575 N N . GLY A 1 204 ? 22.627 15.643 6.503 1.00 20.16 204 GLY A N 1
ATOM 1576 C CA . GLY A 1 204 ? 22.022 14.369 6.820 1.00 20.56 204 GLY A CA 1
ATOM 1577 C C . GLY A 1 204 ? 20.958 14.457 7.858 1.00 21.43 204 GLY A C 1
ATOM 1578 O 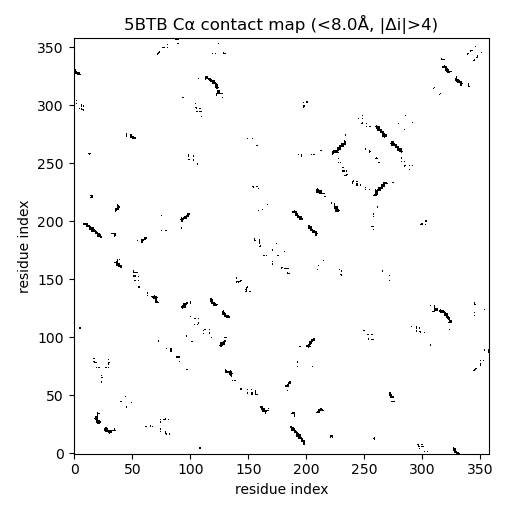O . GLY A 1 204 ? 20.867 15.440 8.605 1.00 22.12 204 GLY A O 1
ATOM 1579 N N . VAL A 1 205 ? 20.160 13.404 7.913 1.00 20.22 205 VAL A N 1
ATOM 1580 C CA . VAL A 1 205 ? 19.127 13.285 8.922 1.00 21.18 205 VAL A CA 1
ATOM 1581 C C . VAL A 1 205 ? 18.939 11.792 9.138 1.00 21.62 205 VAL A C 1
ATOM 1582 O O . VAL A 1 205 ? 18.930 11.010 8.168 1.00 19.38 205 VAL A O 1
ATOM 1586 N N . GLY A 1 206 ? 18.862 11.399 10.406 1.00 22.16 206 GLY A N 1
ATOM 1587 C CA . GLY A 1 206 ? 18.878 9.981 10.758 1.00 23.14 206 GLY A CA 1
ATOM 1588 C C . GLY A 1 206 ? 20.101 9.325 10.154 1.00 22.45 206 GLY A C 1
ATOM 1589 O O . GLY A 1 206 ? 21.221 9.834 10.262 1.00 21.93 206 GLY A O 1
ATOM 1590 N N . GLU A 1 207 ? 19.896 8.212 9.452 1.00 22.20 207 GLU A N 1
ATOM 1591 C CA . GLU A 1 207 ? 21.023 7.466 8.921 1.00 23.16 207 GLU A CA 1
ATOM 1592 C C . GLU A 1 207 ? 21.257 7.763 7.423 1.00 24.05 207 GLU A C 1
ATOM 1593 O O . GLU A 1 207 ? 22.001 7.036 6.754 1.00 24.42 207 GLU A O 1
ATOM 1599 N N . HIS A 1 208 ? 20.630 8.825 6.908 1.00 22.39 208 HIS A N 1
ATOM 1600 C CA . HIS A 1 208 ? 20.720 9.150 5.488 1.00 22.37 208 HIS A CA 1
ATOM 1601 C C . HIS A 1 208 ? 21.404 10.491 5.229 1.00 22.39 208 HIS A C 1
ATOM 1602 O O . HIS A 1 208 ? 21.415 11.371 6.091 1.00 21.14 208 HIS A O 1
ATOM 1609 N N . LYS A 1 209 ? 22.010 10.610 4.053 1.00 20.89 209 LYS A N 1
ATOM 1610 C CA . LYS A 1 209 ? 22.805 11.768 3.690 1.00 22.38 209 LYS A CA 1
ATOM 1611 C C . LYS A 1 209 ? 22.279 12.365 2.395 1.00 19.79 209 LYS A C 1
ATOM 1612 O O . LYS A 1 209 ? 21.820 11.655 1.499 1.00 18.98 209 LYS A O 1
ATOM 1618 N N . LEU A 1 210 ? 22.372 13.685 2.306 1.00 18.14 210 LEU A N 1
ATOM 1619 C CA . LEU A 1 210 ? 21.863 14.446 1.183 1.00 17.63 210 LEU A CA 1
ATOM 1620 C C . LEU A 1 210 ? 22.904 15.454 0.758 1.00 17.87 210 LEU A C 1
ATOM 1621 O O . LEU A 1 210 ? 23.661 15.968 1.591 1.00 18.81 210 LEU A O 1
ATOM 1626 N N . VAL A 1 211 ? 22.976 15.706 -0.544 1.00 16.55 211 VAL A N 1
ATOM 1627 C CA . VAL A 1 211 ? 23.696 16.853 -1.064 1.00 16.51 211 VAL A CA 1
ATOM 1628 C C . VAL A 1 211 ? 22.643 17.842 -1.517 1.00 14.99 211 VAL A C 1
ATOM 1629 O O . VAL A 1 211 ? 21.766 17.506 -2.338 1.00 15.03 211 VAL A O 1
ATOM 1633 N N . LEU A 1 212 ? 22.665 19.055 -0.947 1.00 15.07 212 LEU A N 1
ATOM 1634 C CA . LEU A 1 212 ? 21.649 20.035 -1.291 1.00 14.32 212 LEU A CA 1
ATOM 1635 C C . LEU A 1 212 ? 22.296 21.273 -1.884 1.00 14.73 212 LEU A C 1
ATOM 1636 O O . LEU A 1 212 ? 23.254 21.778 -1.325 1.00 14.41 212 LEU A O 1
ATOM 1641 N N . GLY A 1 213 ? 21.780 21.751 -3.005 1.00 14.42 213 GLY A N 1
ATOM 1642 C CA . GLY A 1 213 ? 22.134 23.088 -3.478 1.00 13.90 213 GLY A CA 1
ATOM 1643 C C . GLY A 1 213 ? 21.197 24.114 -2.856 1.00 14.60 213 GLY A C 1
ATOM 1644 O O . GLY A 1 213 ? 20.013 23.825 -2.618 1.00 15.41 213 GLY A O 1
ATOM 1645 N N . ALA A 1 214 ? 21.694 25.318 -2.592 1.00 14.26 214 ALA A N 1
ATOM 1646 C CA . ALA A 1 214 ? 20.853 26.329 -1.953 1.00 14.29 214 ALA A CA 1
ATOM 1647 C C . ALA A 1 214 ? 21.283 27.743 -2.228 1.00 15.00 214 ALA A C 1
ATOM 1648 O O . ALA A 1 214 ? 22.431 28.100 -1.999 1.00 13.71 214 ALA A O 1
ATOM 1650 N N . GLU A 1 215 ? 20.319 28.562 -2.627 1.00 15.25 215 GLU A N 1
ATOM 1651 C CA . GLU A 1 215 ? 20.573 29.965 -2.825 1.00 16.00 215 GLU A CA 1
ATOM 1652 C C . GLU A 1 215 ? 20.975 30.617 -1.527 1.00 14.21 215 GLU A C 1
ATOM 1653 O O . GLU A 1 215 ? 20.353 30.389 -0.487 1.00 13.76 215 GLU A O 1
ATOM 1659 N N . VAL A 1 216 ? 21.996 31.474 -1.603 1.00 13.87 216 VAL A N 1
ATOM 1660 C CA . VAL A 1 216 ? 22.516 32.215 -0.448 1.00 13.41 216 VAL A CA 1
ATOM 1661 C C . VAL A 1 216 ? 22.491 33.693 -0.760 1.00 13.66 216 VAL A C 1
ATOM 1662 O O . VAL A 1 216 ? 23.036 34.143 -1.776 1.00 13.54 216 VAL A O 1
ATOM 1666 N N . ASP A 1 217 ? 21.870 34.456 0.118 1.00 12.88 217 ASP A N 1
ATOM 1667 C CA . ASP A 1 217 ? 21.673 35.875 -0.135 1.00 13.52 217 ASP A CA 1
ATOM 1668 C C . ASP A 1 217 ? 22.938 36.693 0.080 1.00 12.59 217 ASP A C 1
ATOM 1669 O O . ASP A 1 217 ? 23.114 37.732 -0.568 1.00 12.73 217 ASP A O 1
ATOM 1674 N N . GLY A 1 218 ? 23.795 36.279 1.018 1.00 12.40 218 GLY A N 1
ATOM 1675 C CA . GLY A 1 218 ? 25.015 37.019 1.270 1.00 12.83 218 GLY A CA 1
ATOM 1676 C C . GLY A 1 218 ? 25.846 36.524 2.433 1.00 12.87 218 GLY A C 1
ATOM 1677 O O . GLY A 1 218 ? 25.477 35.584 3.113 1.00 12.41 218 GLY A O 1
ATOM 1678 N N . ILE A 1 219 ? 26.987 37.173 2.605 1.00 13.22 219 ILE A N 1
ATOM 1679 C CA . ILE A 1 219 ? 27.841 37.062 3.769 1.00 12.84 219 ILE A CA 1
ATOM 1680 C C . ILE A 1 219 ? 27.438 38.140 4.736 1.00 13.14 219 ILE A C 1
ATOM 1681 O O . ILE A 1 219 ? 27.271 39.289 4.348 1.00 12.35 219 ILE A O 1
ATOM 1686 N N . PHE A 1 220 ? 27.336 37.798 6.010 1.00 13.60 220 PHE A N 1
ATOM 1687 C CA . PHE A 1 220 ? 26.968 38.791 7.003 1.00 15.70 220 PHE A CA 1
ATOM 1688 C C . PHE A 1 220 ? 28.180 39.519 7.563 1.00 17.12 220 PHE A C 1
ATOM 1689 O O . PHE A 1 220 ? 28.235 40.751 7.542 1.00 18.93 220 PHE A O 1
ATOM 1697 N N . ASP A 1 221 ? 29.092 38.765 8.152 1.00 17.86 221 ASP A N 1
ATOM 1698 C CA . ASP A 1 221 ? 30.217 39.387 8.854 1.00 19.08 221 ASP A CA 1
ATOM 1699 C C . ASP A 1 221 ? 31.470 39.429 7.965 1.00 18.08 221 ASP A C 1
ATOM 1700 O O . ASP A 1 221 ? 31.911 40.506 7.548 1.00 20.48 221 ASP A O 1
ATOM 1705 N N . PHE A 1 222 ? 32.014 38.272 7.640 1.00 16.13 222 PHE A N 1
ATOM 1706 C CA . PHE A 1 222 ? 33.168 38.198 6.751 1.00 15.84 222 PHE A CA 1
ATOM 1707 C C . PHE A 1 222 ? 33.176 36.821 6.119 1.00 14.49 222 PHE A C 1
ATOM 1708 O O . PHE A 1 222 ? 32.494 35.882 6.602 1.00 13.97 222 PHE A O 1
ATOM 1716 N N . ARG A 1 223 ? 33.984 36.681 5.074 1.00 14.27 223 ARG A N 1
ATOM 1717 C CA . ARG A 1 223 ? 34.206 35.400 4.415 1.00 13.66 223 ARG A CA 1
ATOM 1718 C C . ARG A 1 223 ? 35.584 34.857 4.778 1.00 14.35 223 ARG A C 1
ATOM 1719 O O . ARG A 1 223 ? 36.530 35.640 4.944 1.00 15.79 223 ARG A O 1
ATOM 1727 N N . GLU A 1 224 ? 35.669 33.536 4.867 1.00 14.62 224 GLU A N 1
ATOM 1728 C CA . GLU A 1 224 ? 36.923 32.799 5.011 1.00 15.99 224 GLU A CA 1
ATOM 1729 C C . GLU A 1 224 ? 37.264 32.209 3.645 1.00 15.67 224 GLU A C 1
ATOM 1730 O O . GLU A 1 224 ? 36.619 31.252 3.203 1.00 15.56 224 GLU A O 1
ATOM 1736 N N . PRO A 1 225 ? 38.255 32.790 2.958 1.00 15.05 225 PRO A N 1
ATOM 1737 C CA . PRO A 1 225 ? 38.594 32.347 1.596 1.00 16.30 225 PRO A CA 1
ATOM 1738 C C . PRO A 1 225 ? 38.886 30.855 1.471 1.00 17.29 225 PRO A C 1
ATOM 1739 O O . PRO A 1 225 ? 38.573 30.243 0.421 1.00 19.55 225 PRO A O 1
ATOM 1743 N N . THR A 1 226 ? 39.462 30.258 2.521 1.00 16.23 226 THR A N 1
ATOM 1744 C CA . THR A 1 226 ? 39.869 28.842 2.490 1.00 18.07 226 THR A CA 1
ATOM 1745 C C . THR A 1 226 ? 39.067 27.941 3.447 1.00 19.34 226 THR A C 1
ATOM 1746 O O . THR A 1 226 ? 39.432 26.771 3.688 1.00 23.02 226 THR A O 1
ATOM 1750 N N . GLY A 1 227 ? 37.967 28.466 3.974 1.00 17.78 227 GLY A N 1
ATOM 1751 C CA . GLY A 1 227 ? 37.168 27.772 4.951 1.00 18.62 227 GLY A CA 1
ATOM 1752 C C . GLY A 1 227 ? 35.747 27.540 4.492 1.00 17.77 227 GLY A C 1
ATOM 1753 O O . GLY A 1 227 ? 35.354 27.919 3.383 1.00 18.50 227 GLY A O 1
ATOM 1754 N N . ASP A 1 228 ? 35.015 26.854 5.349 1.00 17.53 228 ASP A N 1
ATOM 1755 C CA . ASP A 1 228 ? 33.584 26.612 5.207 1.00 16.75 228 ASP A CA 1
ATOM 1756 C C . ASP A 1 228 ? 32.841 27.867 5.645 1.00 15.41 228 ASP A C 1
ATOM 1757 O O . ASP A 1 228 ? 33.012 28.344 6.773 1.00 16.16 228 ASP A O 1
ATOM 1762 N N . ASN A 1 229 ? 32.034 28.434 4.748 1.00 14.21 229 ASN A N 1
ATOM 1763 C CA . ASN A 1 229 ? 31.370 29.714 5.022 1.00 12.98 229 ASN A CA 1
ATOM 1764 C C . ASN A 1 229 ? 29.888 29.607 5.422 1.00 12.39 229 ASN A C 1
ATOM 1765 O O . ASN A 1 229 ? 29.222 30.620 5.525 1.00 11.47 229 ASN A O 1
ATOM 1770 N N . LEU A 1 230 ? 29.400 28.396 5.678 1.00 12.92 230 LEU A N 1
ATOM 1771 C CA . LEU A 1 230 ? 28.007 28.270 6.140 1.00 13.70 230 LEU A CA 1
ATOM 1772 C C . LEU A 1 230 ? 27.706 29.151 7.336 1.00 14.28 230 LEU A C 1
ATOM 1773 O O . LEU A 1 230 ? 26.663 29.797 7.389 1.00 13.75 230 LEU A O 1
ATOM 1778 N N . LYS A 1 231 ? 28.650 29.220 8.274 1.00 15.03 231 LYS A N 1
ATOM 1779 C CA . LYS A 1 231 ? 28.507 30.007 9.486 1.00 16.24 231 LYS A CA 1
ATOM 1780 C C . LYS A 1 231 ? 28.511 31.542 9.269 1.00 14.65 231 LYS A C 1
ATOM 1781 O O . LYS A 1 231 ? 28.179 32.301 10.183 1.00 14.16 231 LYS A O 1
ATOM 1787 N N . HIS A 1 232 ? 28.858 31.982 8.055 1.00 12.94 232 HIS A N 1
ATOM 1788 C CA . HIS A 1 232 ? 28.940 33.395 7.693 1.00 13.01 232 HIS A CA 1
ATOM 1789 C C . HIS A 1 232 ? 27.800 33.834 6.763 1.00 12.47 232 HIS A C 1
ATOM 1790 O O . HIS A 1 232 ? 27.570 35.029 6.557 1.00 12.75 232 HIS A O 1
ATOM 1797 N N . TYR A 1 233 ? 27.095 32.866 6.195 1.00 11.22 233 TYR A N 1
ATOM 1798 C CA . TYR A 1 233 ? 25.961 33.198 5.336 1.00 11.78 233 TYR A CA 1
ATOM 1799 C C . TYR A 1 233 ? 24.747 33.748 6.082 1.00 11.44 233 TYR A C 1
ATOM 1800 O O . TYR A 1 233 ? 24.517 33.444 7.257 1.00 11.25 233 TYR A O 1
ATOM 1809 N N . VAL A 1 234 ? 23.945 34.531 5.358 1.00 11.91 234 VAL A N 1
ATOM 1810 C CA . VAL A 1 234 ? 22.714 35.101 5.899 1.00 11.91 234 VAL A CA 1
ATOM 1811 C C . VAL A 1 234 ? 21.615 35.054 4.852 1.00 12.38 234 VAL A C 1
ATOM 1812 O O . VAL A 1 234 ? 21.874 35.244 3.676 1.00 12.29 234 VAL A O 1
ATOM 1816 N N . GLU A 1 235 ? 20.396 34.763 5.287 1.00 13.00 235 GLU A N 1
ATOM 1817 C CA . GLU A 1 235 ? 19.220 34.859 4.408 1.00 14.00 235 GLU A CA 1
ATOM 1818 C C . GLU A 1 235 ? 18.408 36.101 4.839 1.00 12.59 235 GLU A C 1
ATOM 1819 O O . GLU A 1 235 ? 18.201 36.363 6.032 1.00 12.64 235 GLU A O 1
ATOM 1825 N N . LEU A 1 236 ? 17.917 36.834 3.856 1.00 12.57 236 LEU A N 1
ATOM 1826 C CA . LEU A 1 236 ? 17.138 38.054 4.054 1.00 13.07 236 LEU A CA 1
ATOM 1827 C C . LEU A 1 236 ? 15.707 37.770 3.639 1.00 14.94 236 LEU A C 1
ATOM 1828 O O . LEU A 1 236 ? 15.485 37.124 2.619 1.00 14.60 236 LEU A O 1
ATOM 1833 N N . LYS A 1 237 ? 14.753 38.302 4.387 1.00 14.91 237 LYS A N 1
ATOM 1834 C CA . LYS A 1 237 ? 13.349 38.209 4.033 1.00 17.38 237 LYS A CA 1
ATOM 1835 C C . LYS A 1 237 ? 12.617 39.490 4.447 1.00 15.83 237 LYS A C 1
ATOM 1836 O O . LYS A 1 237 ? 12.881 40.042 5.516 1.00 16.38 237 LYS A O 1
ATOM 1842 N N . VAL A 1 238 ? 11.687 39.951 3.607 1.00 14.38 238 VAL A N 1
ATOM 1843 C CA . VAL A 1 238 ? 10.809 41.078 3.952 1.00 13.68 238 VAL A CA 1
ATOM 1844 C C . VAL A 1 238 ? 9.509 40.515 4.538 1.00 14.18 238 VAL A C 1
ATOM 1845 O O . VAL A 1 238 ? 8.936 39.566 3.996 1.00 14.70 238 VAL A O 1
ATOM 1849 N N . ALA A 1 239 ? 9.064 41.100 5.647 1.00 14.46 239 ALA A N 1
ATOM 1850 C CA . ALA A 1 239 ? 7.810 40.720 6.308 1.00 14.65 239 ALA A CA 1
ATOM 1851 C C . ALA A 1 239 ? 7.087 41.995 6.663 1.00 15.42 239 ALA A C 1
ATOM 1852 O O . ALA A 1 239 ? 7.695 43.045 6.816 1.00 15.21 239 ALA A O 1
ATOM 1854 N N . LYS A 1 240 ? 5.768 41.925 6.796 1.00 16.22 240 LYS A N 1
ATOM 1855 C CA . LYS A 1 240 ? 5.015 43.067 7.248 1.00 17.23 240 LYS A CA 1
ATOM 1856 C C . LYS A 1 240 ? 5.147 43.189 8.764 1.00 16.67 240 LYS A C 1
ATOM 1857 O O . LYS A 1 240 ? 4.981 42.230 9.493 1.00 16.67 240 LYS A O 1
ATOM 1863 N N . LYS A 1 241 ? 5.429 44.383 9.220 1.00 18.99 241 LYS A N 1
ATOM 1864 C CA . LYS A 1 241 ? 5.471 44.698 10.655 1.00 21.29 241 LYS A CA 1
ATOM 1865 C C . LYS A 1 241 ? 4.191 44.194 11.353 1.00 22.32 241 LYS A C 1
ATOM 1866 O O . LYS A 1 241 ? 3.086 44.333 10.822 1.00 20.37 241 LYS A O 1
ATOM 1872 N N . VAL A 1 242 ? 4.327 43.588 12.537 1.00 23.66 242 VAL A N 1
ATOM 1873 C CA . VAL A 1 242 ? 3.167 42.974 13.187 1.00 26.09 242 VAL A CA 1
ATOM 1874 C C . VAL A 1 242 ? 2.417 44.043 13.989 1.00 29.16 242 VAL A C 1
ATOM 1875 O O . VAL A 1 242 ? 2.994 44.693 14.859 1.00 30.64 242 VAL A O 1
ATOM 1879 N N . GLN A 1 243 ? 1.158 44.260 13.650 1.00 32.71 243 GLN A N 1
ATOM 1880 C CA . GLN A 1 243 ? 0.287 45.162 14.411 1.00 36.44 243 GLN A CA 1
ATOM 1881 C C . GLN A 1 243 ? -1.091 44.560 14.718 1.00 35.95 243 GLN A C 1
ATOM 1882 O O . GLN A 1 243 ? -1.940 45.228 15.332 1.00 40.11 243 GLN A O 1
ATOM 1888 N N . THR A 1 244 ? -1.320 43.319 14.292 1.00 31.40 244 THR A N 1
ATOM 1889 C CA . THR A 1 244 ? -2.621 42.661 14.420 1.00 32.03 244 THR A CA 1
ATOM 1890 C C . THR A 1 244 ? -2.432 41.166 14.519 1.00 30.98 244 THR A C 1
ATOM 1891 O O . THR A 1 244 ? -1.351 40.650 14.230 1.00 27.70 244 THR A O 1
ATOM 1895 N N . LEU A 1 245 ? -3.495 40.470 14.905 1.00 29.55 245 LEU A N 1
ATOM 1896 C CA . LEU A 1 245 ? -3.518 39.009 14.883 1.00 30.62 245 LEU A CA 1
ATOM 1897 C C . LEU A 1 245 ? -3.169 38.432 13.516 1.00 29.34 245 LEU A C 1
ATOM 1898 O O . LEU A 1 245 ? -2.363 37.497 13.418 1.00 27.38 245 LEU A O 1
ATOM 1903 N N . LYS A 1 246 ? -3.788 38.975 12.466 1.00 29.10 246 LYS A N 1
ATOM 1904 C CA . LYS A 1 246 ? -3.540 38.492 11.104 1.00 29.28 246 LYS A CA 1
ATOM 1905 C C . LYS A 1 246 ? -2.060 38.670 10.720 1.00 25.67 246 LYS A C 1
ATOM 1906 O O . LYS A 1 246 ? -1.474 37.756 10.115 1.00 24.44 246 LYS A O 1
ATOM 1912 N N . ASP A 1 247 ? -1.481 39.826 11.056 1.00 24.21 247 ASP A N 1
ATOM 1913 C CA . ASP A 1 247 ? -0.067 40.085 10.744 1.00 23.00 247 ASP A CA 1
ATOM 1914 C C . ASP A 1 247 ? 0.843 39.111 11.508 1.00 23.11 247 ASP A C 1
ATOM 1915 O O . ASP A 1 247 ? 1.879 38.669 11.007 1.00 20.01 247 ASP A O 1
ATOM 1920 N N . ALA A 1 248 ? 0.463 38.808 12.752 1.00 23.34 248 ALA A N 1
ATOM 1921 C CA . ALA A 1 248 ? 1.269 37.932 13.606 1.00 22.41 2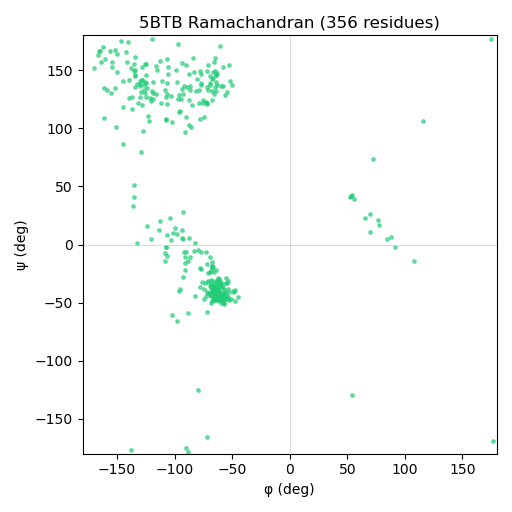48 ALA A CA 1
ATOM 1922 C C . ALA A 1 248 ? 1.284 36.533 13.029 1.00 22.37 248 ALA A C 1
ATOM 1923 O O . ALA A 1 248 ? 2.340 35.868 12.941 1.00 20.91 248 ALA A O 1
ATOM 1925 N N . THR A 1 249 ? 0.127 36.057 12.609 1.00 23.52 249 THR A N 1
ATOM 1926 C CA . THR A 1 249 ? 0.040 34.737 12.014 1.00 25.29 249 THR A CA 1
ATOM 1927 C C . THR A 1 249 ? 0.855 34.641 10.718 1.00 24.17 249 THR A C 1
ATOM 1928 O O . THR A 1 249 ? 1.559 33.661 10.485 1.00 24.50 249 THR A O 1
ATOM 1932 N N . ASN A 1 250 ? 0.762 35.661 9.873 1.00 22.94 250 ASN A N 1
ATOM 1933 C CA . ASN A 1 250 ? 1.552 35.693 8.645 1.00 22.99 250 ASN A CA 1
ATOM 1934 C C . ASN A 1 250 ? 3.051 35.700 8.941 1.00 20.64 250 ASN A C 1
ATOM 1935 O O . ASN A 1 250 ? 3.829 35.037 8.256 1.00 21.43 250 ASN A O 1
ATOM 1940 N N . PHE A 1 251 ? 3.452 36.445 9.953 1.00 19.91 251 PHE A N 1
ATOM 1941 C CA . PHE A 1 251 ? 4.866 36.530 10.298 1.00 21.53 251 PHE A CA 1
ATOM 1942 C C . PHE A 1 251 ? 5.381 35.195 10.851 1.00 20.72 251 PHE A C 1
ATOM 1943 O O . PHE A 1 251 ? 6.460 34.755 10.476 1.00 20.44 251 PHE A O 1
ATOM 1951 N N . GLU A 1 252 ? 4.595 34.541 11.701 1.00 21.02 252 GLU A N 1
ATOM 1952 C CA . GLU A 1 252 ? 4.964 33.213 12.231 1.00 22.25 252 GLU A CA 1
ATOM 1953 C C . GLU A 1 252 ? 5.201 32.206 11.131 1.00 21.89 252 GLU A C 1
ATOM 1954 O O . GLU A 1 252 ? 6.159 31.440 11.183 1.00 19.65 252 GLU A O 1
ATOM 1960 N N . GLN A 1 253 ? 4.339 32.228 10.115 1.00 22.66 253 GLN A N 1
ATOM 1961 C CA . GLN A 1 253 ? 4.490 31.347 8.973 1.00 23.65 253 GLN A CA 1
ATOM 1962 C C . GLN A 1 253 ? 5.749 31.686 8.144 1.00 20.84 253 GLN A C 1
ATOM 1963 O O . GLN A 1 253 ? 6.436 30.788 7.648 1.00 20.52 253 GLN A O 1
ATOM 1969 N N . LYS A 1 254 ? 6.031 32.970 7.970 1.00 20.51 254 LYS A N 1
ATOM 1970 C CA . LYS A 1 254 ? 7.252 33.369 7.286 1.00 21.54 254 LYS A CA 1
ATOM 1971 C C . LYS A 1 254 ? 8.486 32.961 8.091 1.00 19.78 254 LYS A C 1
ATOM 1972 O O . LYS A 1 254 ? 9.504 32.577 7.495 1.00 21.00 254 LYS A O 1
ATOM 1978 N N . LEU A 1 255 ? 8.409 33.062 9.412 1.00 19.22 255 LEU A N 1
ATOM 1979 C CA . LEU A 1 255 ? 9.540 32.675 10.273 1.00 20.16 255 LEU A CA 1
ATOM 1980 C C . LEU A 1 255 ? 9.769 31.181 10.160 1.00 19.07 255 LEU A C 1
ATOM 1981 O O . LEU A 1 255 ? 10.899 30.724 10.029 1.00 17.14 255 LEU A O 1
ATOM 1986 N N . PHE A 1 256 ? 8.686 30.403 10.214 1.00 18.29 256 PHE A N 1
ATOM 1987 C CA . PHE A 1 256 ? 8.795 28.956 10.065 1.00 18.29 256 PHE A CA 1
ATOM 1988 C C . PHE A 1 256 ? 9.435 28.575 8.729 1.00 18.23 256 PHE A C 1
ATOM 1989 O O . PHE A 1 256 ? 10.323 27.736 8.679 1.00 17.37 256 PHE A O 1
ATOM 1997 N N . SER A 1 257 ? 8.995 29.216 7.654 1.00 18.40 257 SER A N 1
ATOM 1998 C CA . SER A 1 257 ? 9.508 28.957 6.336 1.00 19.18 257 SER A CA 1
ATOM 1999 C C . SER A 1 257 ? 11.006 29.285 6.220 1.00 18.00 257 SER A C 1
ATOM 2000 O O . SER A 1 257 ? 11.751 28.495 5.679 1.00 16.92 257 SER A O 1
ATOM 2003 N N . VAL A 1 258 ? 11.435 30.449 6.716 1.00 17.60 258 VAL A N 1
ATOM 2004 C CA . VAL A 1 258 ? 12.857 30.803 6.609 1.00 17.99 258 VAL A CA 1
ATOM 2005 C C . VAL A 1 258 ? 13.690 29.928 7.549 1.00 16.42 258 VAL A C 1
ATOM 2006 O O . VAL A 1 258 ? 14.832 29.597 7.228 1.00 17.26 258 VAL A O 1
ATOM 2010 N N . TRP A 1 259 ? 13.128 29.528 8.685 1.00 16.40 259 TRP A N 1
ATOM 2011 C CA . TRP A 1 259 ? 13.810 28.538 9.555 1.00 17.47 259 TRP A CA 1
ATOM 2012 C C . TRP A 1 259 ? 14.110 27.238 8.801 1.00 17.57 259 TRP A C 1
ATOM 2013 O O . TRP A 1 259 ? 15.237 26.715 8.837 1.00 18.55 259 TRP A O 1
ATOM 2024 N N . LEU A 1 260 ? 13.117 26.714 8.103 1.00 17.85 260 LEU A N 1
ATOM 2025 C CA . LEU A 1 260 ? 13.304 25.515 7.307 1.00 20.15 260 LEU A CA 1
ATOM 2026 C C . LEU A 1 260 ? 14.420 25.730 6.280 1.00 19.65 260 LEU A C 1
ATOM 2027 O O . LEU A 1 260 ? 15.290 24.886 6.123 1.00 19.48 260 LEU A O 1
ATOM 2032 N N . GLN A 1 261 ? 14.411 26.878 5.617 1.00 18.96 261 GLN A N 1
ATOM 2033 C CA . GLN A 1 261 ? 15.411 27.169 4.585 1.00 20.61 261 GLN A CA 1
ATOM 2034 C C . GLN A 1 261 ? 16.826 27.165 5.126 1.00 19.14 261 GLN A C 1
ATOM 2035 O O . GLN A 1 261 ? 17.763 26.647 4.488 1.00 19.40 261 GLN A O 1
ATOM 2041 N N . CYS A 1 262 ? 16.991 27.728 6.312 1.00 16.57 262 CYS A N 1
ATOM 2042 C CA . CYS A 1 262 ? 18.315 27.843 6.904 1.00 16.18 262 CYS A CA 1
ATOM 2043 C C . CYS A 1 262 ? 18.786 26.588 7.598 1.00 15.46 262 CYS A C 1
ATOM 2044 O O . CYS A 1 262 ? 19.945 26.173 7.466 1.00 15.16 262 CYS A O 1
ATOM 2047 N N . PHE A 1 263 ? 17.903 25.975 8.365 1.00 15.91 263 PHE A N 1
ATOM 2048 C CA . PHE A 1 263 ? 18.280 24.805 9.132 1.00 18.16 263 PHE A CA 1
ATOM 2049 C C . PHE A 1 263 ? 18.738 23.654 8.232 1.00 16.29 263 PHE A C 1
ATOM 2050 O O . PHE A 1 263 ? 19.635 22.906 8.584 1.00 14.94 263 PHE A O 1
ATOM 2058 N N . LEU A 1 264 ? 18.135 23.540 7.055 1.00 15.94 264 LEU A N 1
ATOM 2059 C CA . LEU A 1 264 ? 18.449 22.445 6.133 1.00 15.58 264 LEU A CA 1
ATOM 2060 C C . LEU A 1 264 ? 19.881 22.422 5.650 1.00 16.96 264 LEU A C 1
ATOM 2061 O O . LEU A 1 264 ? 20.401 21.343 5.356 1.00 17.59 264 LEU A O 1
ATOM 2066 N N . VAL A 1 265 ? 20.520 23.599 5.574 1.00 15.87 265 VAL A N 1
ATOM 2067 C CA . VAL A 1 265 ? 21.872 23.712 5.073 1.00 16.10 265 VAL A CA 1
ATOM 2068 C C . VAL A 1 265 ? 22.870 24.384 6.054 1.00 16.11 265 VAL A C 1
ATOM 2069 O O . VAL A 1 265 ? 23.974 24.779 5.659 1.00 17.03 265 VAL A O 1
ATOM 2073 N N . GLY A 1 266 ? 22.502 24.484 7.325 1.00 15.72 266 GLY A N 1
ATOM 2074 C CA . GLY A 1 266 ? 23.449 24.955 8.358 1.00 15.87 266 GLY A CA 1
ATOM 2075 C C . GLY A 1 266 ? 23.693 26.443 8.378 1.00 15.27 266 GLY A C 1
ATOM 2076 O O . GLY A 1 266 ? 24.713 26.907 8.903 1.00 16.32 266 GLY A O 1
ATOM 2077 N N . ILE A 1 267 ? 22.764 27.199 7.818 1.00 14.51 267 ILE A N 1
ATOM 2078 C CA . ILE A 1 267 ? 22.797 28.658 7.933 1.00 14.79 267 ILE A CA 1
ATOM 2079 C C . ILE A 1 267 ? 22.211 29.089 9.293 1.00 14.45 267 ILE A C 1
ATOM 2080 O O . ILE A 1 267 ? 21.124 28.631 9.697 1.00 15.17 267 ILE A O 1
ATOM 2085 N N . ASN A 1 268 ? 22.932 29.981 9.973 1.00 13.59 268 ASN A N 1
ATOM 2086 C CA . ASN A 1 268 ? 22.614 30.384 11.342 1.00 14.65 268 ASN A CA 1
ATOM 2087 C C . ASN A 1 268 ? 22.050 31.774 11.495 1.00 13.54 268 ASN A C 1
ATOM 2088 O O . ASN A 1 268 ? 21.704 32.166 12.608 1.00 13.77 268 ASN A O 1
ATOM 2093 N N . ARG A 1 269 ? 21.940 32.502 10.393 1.00 12.76 269 ARG A N 1
ATOM 2094 C CA . ARG A 1 269 ? 21.644 33.927 10.417 1.00 12.63 269 ARG A CA 1
ATOM 2095 C C . ARG A 1 269 ? 20.496 34.279 9.484 1.00 12.86 269 ARG A C 1
ATOM 2096 O O . ARG A 1 269 ? 20.527 33.944 8.298 1.00 12.43 269 ARG A O 1
ATOM 2104 N N . VAL A 1 270 ? 19.511 34.962 10.050 1.00 12.58 270 VAL A N 1
ATOM 2105 C CA . VAL A 1 270 ? 18.389 35.493 9.315 1.00 13.35 270 VAL A CA 1
ATOM 2106 C C . VAL A 1 270 ? 18.270 36.974 9.606 1.00 13.65 270 VAL A C 1
ATOM 2107 O O . VAL A 1 270 ? 18.366 37.396 10.766 1.00 14.40 270 VAL A O 1
ATOM 2111 N N . ILE A 1 271 ? 18.019 37.761 8.559 1.00 12.57 271 ILE A N 1
ATOM 2112 C CA . ILE A 1 271 ? 17.705 39.146 8.722 1.00 13.76 271 ILE A CA 1
ATOM 2113 C C . ILE A 1 271 ? 16.322 39.404 8.126 1.00 13.33 271 ILE A C 1
ATOM 2114 O O . ILE A 1 271 ? 16.091 39.136 6.958 1.00 13.22 271 ILE A O 1
ATOM 2119 N N . ILE A 1 272 ? 15.436 39.934 8.950 1.00 12.88 272 ILE A N 1
ATOM 2120 C CA . ILE A 1 272 ? 14.098 40.327 8.503 1.00 13.82 272 ILE A CA 1
ATOM 2121 C C . ILE A 1 272 ? 14.005 41.832 8.333 1.00 14.03 272 ILE A C 1
ATOM 2122 O O . ILE A 1 272 ? 14.359 42.591 9.250 1.00 14.25 272 ILE A O 1
ATOM 2127 N N . GLY A 1 273 ? 13.539 42.277 7.159 1.00 13.54 273 GLY A N 1
ATOM 2128 C CA . GLY A 1 273 ? 13.165 43.680 6.933 1.00 14.06 273 GLY A CA 1
ATOM 2129 C C . GLY A 1 273 ? 11.655 43.834 7.123 1.00 14.38 273 GLY A C 1
ATOM 2130 O O . GLY A 1 273 ? 10.881 43.303 6.359 1.00 15.95 273 GLY A O 1
ATOM 2131 N N . PHE A 1 274 ? 11.260 44.567 8.152 1.00 14.47 274 PHE A N 1
ATOM 2132 C CA . PHE A 1 274 ? 9.846 44.804 8.455 1.00 14.59 274 PHE A CA 1
ATOM 2133 C C . PHE A 1 274 ? 9.360 46.009 7.701 1.00 14.17 274 PHE A C 1
ATOM 2134 O O . PHE A 1 274 ? 9.905 47.089 7.857 1.00 14.34 274 PHE A O 1
ATOM 2142 N N . ARG A 1 275 ? 8.301 45.826 6.910 1.00 14.03 275 ARG A N 1
ATOM 2143 C CA . ARG A 1 275 ? 7.722 46.898 6.136 1.00 14.95 275 ARG A CA 1
ATOM 2144 C C . ARG A 1 275 ? 6.335 47.212 6.676 1.00 15.21 275 ARG A C 1
ATOM 2145 O O . ARG A 1 275 ? 5.715 46.385 7.349 1.00 16.59 275 ARG A O 1
ATOM 2153 N N . ASP A 1 276 ? 5.866 48.414 6.394 1.00 16.59 276 ASP A N 1
ATOM 2154 C CA . ASP A 1 276 ? 4.445 48.737 6.619 1.00 17.33 276 ASP A CA 1
ATOM 2155 C C . ASP A 1 276 ? 3.576 48.441 5.376 1.00 18.44 276 ASP A C 1
ATOM 2156 O O . ASP A 1 276 ? 4.042 47.913 4.377 1.00 17.14 276 ASP A O 1
ATOM 2161 N N . GLU A 1 277 ? 2.292 48.795 5.468 1.00 19.60 277 GLU A N 1
ATOM 2162 C CA . GLU A 1 277 ? 1.343 48.587 4.368 1.00 21.80 277 GLU A CA 1
ATOM 2163 C C . GLU A 1 277 ? 1.663 49.383 3.126 1.00 20.65 277 GLU A C 1
ATOM 2164 O O . GLU A 1 277 ? 1.204 48.999 2.057 1.00 21.62 277 GLU A O 1
ATOM 2170 N N . LYS A 1 278 ? 2.428 50.469 3.271 1.00 19.09 278 LYS A N 1
ATOM 2171 C CA . LYS A 1 278 ? 2.863 51.304 2.136 1.00 21.02 278 LYS A CA 1
ATOM 2172 C C . LYS A 1 278 ? 4.232 50.895 1.606 1.00 18.87 278 LYS A C 1
ATOM 2173 O O . LYS A 1 278 ? 4.829 51.611 0.811 1.00 17.72 278 LYS A O 1
ATOM 2179 N N . PHE A 1 279 ? 4.717 49.735 2.039 1.00 16.70 279 PHE A N 1
ATOM 2180 C CA . PHE A 1 279 ? 6.012 49.199 1.588 1.00 16.31 279 PHE A CA 1
ATOM 2181 C C . PHE A 1 279 ? 7.244 50.014 1.987 1.00 15.74 279 PHE A C 1
ATOM 2182 O O . PHE A 1 279 ? 8.331 49.863 1.393 1.00 15.62 279 PHE A O 1
ATOM 2190 N N . VAL A 1 280 ? 7.103 50.811 3.040 1.00 15.62 280 VAL A N 1
ATOM 2191 C CA . VAL A 1 280 ? 8.232 51.520 3.614 1.00 15.50 280 VAL A CA 1
ATOM 2192 C C . VAL A 1 280 ? 8.911 50.572 4.633 1.00 15.30 280 VAL A C 1
ATOM 2193 O O . VAL A 1 280 ? 8.243 49.933 5.431 1.00 13.62 280 VAL A O 1
ATOM 2197 N N . LEU A 1 281 ? 10.235 50.472 4.572 1.00 14.64 281 LEU A N 1
ATOM 2198 C CA . LEU A 1 281 ? 10.985 49.696 5.548 1.00 15.06 281 LEU A CA 1
ATOM 2199 C C . LEU A 1 281 ? 10.977 50.439 6.869 1.00 14.95 281 LEU A C 1
ATOM 2200 O O . LEU A 1 281 ? 11.421 51.598 6.932 1.00 17.05 281 LEU A O 1
ATOM 2205 N N . LYS A 1 282 ? 10.457 49.782 7.900 1.00 15.66 282 LYS A N 1
ATOM 2206 C CA . LYS A 1 282 ? 10.310 50.388 9.227 1.00 17.52 282 LYS A CA 1
ATOM 2207 C C . LYS A 1 282 ? 11.484 50.043 10.152 1.00 16.33 282 LYS A C 1
ATOM 2208 O O . LYS A 1 282 ? 11.964 50.880 10.906 1.00 16.43 282 LYS A O 1
ATOM 2214 N N . SER A 1 283 ? 11.950 48.820 10.056 1.00 15.36 283 SER A N 1
ATOM 2215 C CA . SER A 1 283 ? 13.080 48.335 10.857 1.00 14.67 283 SER A CA 1
ATOM 2216 C C . SER A 1 283 ? 13.626 47.021 10.299 1.00 14.81 283 SER A C 1
ATOM 2217 O O . SER A 1 283 ? 12.972 46.343 9.482 1.00 14.79 283 SER A O 1
ATOM 2220 N N . VAL A 1 284 ? 14.808 46.644 10.769 1.00 13.45 284 VAL A N 1
ATOM 2221 C CA . VAL A 1 284 ? 15.439 45.390 10.381 1.00 14.53 284 VAL A CA 1
ATOM 2222 C C . VAL A 1 284 ? 15.857 44.672 11.649 1.00 15.57 284 VAL A C 1
ATOM 2223 O O . VAL A 1 284 ? 16.363 45.316 12.561 1.00 16.11 284 VAL A O 1
ATOM 2227 N N . GLU A 1 285 ? 15.647 43.361 11.699 1.00 15.28 285 GLU A N 1
ATOM 2228 C CA . GLU A 1 285 ? 15.988 42.585 12.879 1.00 16.58 285 GLU A CA 1
ATOM 2229 C C . GLU A 1 285 ? 16.727 41.293 12.532 1.00 15.08 285 GLU A C 1
ATOM 2230 O O . GLU A 1 285 ? 16.368 40.594 11.581 1.00 13.53 285 GLU A O 1
ATOM 2236 N N . GLU A 1 286 ? 17.788 41.018 13.282 1.00 14.61 286 GLU A N 1
ATOM 2237 C CA . GLU A 1 286 ? 18.547 39.767 13.153 1.00 15.21 286 GLU A CA 1
ATOM 2238 C C . GLU A 1 286 ? 17.918 38.713 14.013 1.00 15.55 286 GLU A C 1
ATOM 2239 O O . GLU A 1 286 ? 17.587 38.972 15.200 1.00 14.23 286 GLU A O 1
ATOM 2245 N N . PHE A 1 287 ? 17.796 37.520 13.456 1.00 14.29 287 PHE A N 1
ATOM 2246 C CA . PHE A 1 287 ? 17.389 36.350 14.203 1.00 14.83 287 PHE A CA 1
ATOM 2247 C C . PHE A 1 287 ? 18.440 35.275 14.004 1.00 15.44 287 PHE A C 1
ATOM 2248 O O . PHE A 1 287 ? 18.905 35.059 12.885 1.00 15.24 287 PHE A O 1
ATOM 2256 N N . SER A 1 288 ? 18.769 34.534 15.056 1.00 15.65 288 SER A N 1
ATOM 2257 C CA . SER A 1 288 ? 19.574 33.353 14.847 1.00 16.27 288 SER A CA 1
ATOM 2258 C C . SER A 1 288 ? 18.614 32.238 14.424 1.00 15.98 288 SER A C 1
ATOM 2259 O O . SER A 1 288 ? 17.473 32.229 14.845 1.00 15.84 288 SER A O 1
ATOM 2262 N N . THR A 1 289 ? 19.067 31.307 13.592 1.00 15.01 289 THR A N 1
ATOM 2263 C CA . THR A 1 289 ? 18.207 30.191 13.196 1.00 16.49 289 THR A CA 1
ATOM 2264 C C . THR A 1 289 ? 17.674 29.436 14.408 1.00 17.55 289 THR A C 1
ATOM 2265 O O . THR A 1 289 ? 16.482 29.117 14.452 1.00 17.69 289 THR A O 1
ATOM 2269 N N . SER A 1 290 ? 18.531 29.193 15.400 1.00 18.44 290 SER A N 1
ATOM 2270 C CA . SER A 1 290 ? 18.115 28.482 16.622 1.00 20.00 290 SER A CA 1
ATOM 2271 C C . SER A 1 290 ? 17.093 29.232 17.477 1.00 19.01 290 SER A C 1
ATOM 2272 O O . SER A 1 290 ? 16.331 28.624 18.240 1.00 20.81 290 SER A O 1
ATOM 2275 N N . GLU A 1 291 ? 17.052 30.539 17.348 1.00 19.30 291 GLU A N 1
ATOM 2276 C CA . GLU A 1 291 ? 16.118 31.381 18.073 1.00 20.42 291 GLU A CA 1
ATOM 2277 C C . GLU A 1 291 ? 14.669 31.085 17.600 1.00 19.57 291 GLU A C 1
ATOM 2278 O O . GLU A 1 291 ? 13.701 31.206 18.377 1.00 19.13 291 GLU A O 1
ATOM 2284 N N . ILE A 1 292 ? 14.515 30.711 16.331 1.00 17.09 292 ILE A N 1
ATOM 2285 C CA . ILE A 1 292 ? 13.173 30.672 15.744 1.00 17.28 292 ILE A CA 1
ATOM 2286 C C . ILE A 1 292 ? 12.251 29.624 16.396 1.00 18.58 292 ILE A C 1
ATOM 2287 O O . ILE A 1 292 ? 11.118 29.974 16.766 1.00 20.77 292 ILE A O 1
ATOM 2292 N N . PRO A 1 293 ? 12.726 28.380 16.579 1.00 19.61 293 PRO A N 1
ATOM 2293 C CA . PRO A 1 293 ? 11.851 27.397 17.252 1.00 21.69 293 PRO A CA 1
ATOM 2294 C C . PRO A 1 293 ? 11.475 27.817 18.661 1.00 24.35 293 PRO A C 1
ATOM 2295 O O . PRO A 1 293 ? 10.331 27.560 19.109 1.00 24.59 293 PRO A O 1
ATOM 2299 N N . LEU A 1 294 ? 12.409 28.475 19.354 1.00 25.96 294 LEU A N 1
ATOM 2300 C CA . LEU A 1 294 ? 12.128 29.001 20.695 1.00 28.62 294 LEU A CA 1
ATOM 2301 C C . LEU A 1 294 ? 11.033 30.063 20.636 1.00 29.04 294 LEU A C 1
ATOM 2302 O O . LEU A 1 294 ? 10.068 30.031 21.436 1.00 28.46 294 LEU A O 1
ATOM 2307 N N . LEU A 1 295 ? 11.133 30.975 19.667 1.00 25.26 295 LEU A N 1
ATOM 2308 C CA . LEU A 1 295 ? 10.121 31.997 19.485 1.00 27.99 295 LEU A CA 1
ATOM 2309 C C . LEU A 1 295 ? 8.763 31.393 19.110 1.00 28.02 295 LEU A C 1
ATOM 2310 O O . LEU A 1 295 ? 7.727 31.933 19.497 1.00 32.44 295 LEU A O 1
ATOM 2315 N N . LEU A 1 296 ? 8.758 30.309 18.346 1.00 26.12 296 LEU A N 1
ATOM 2316 C CA . LEU A 1 296 ? 7.489 29.736 17.884 1.00 27.42 296 LEU A CA 1
ATOM 2317 C C . LEU A 1 296 ? 6.807 28.877 18.968 1.00 29.76 296 LEU A C 1
ATOM 2318 O O . LEU A 1 296 ? 5.571 28.858 19.039 1.00 28.01 296 LEU A O 1
ATOM 2323 N N . ASN A 1 303 ? 4.870 22.677 18.423 1.00 47.11 303 ASN A N 1
ATOM 2324 C CA . ASN A 1 303 ? 5.971 21.756 18.150 1.00 42.81 303 ASN A CA 1
ATOM 2325 C C . ASN A 1 303 ? 6.200 21.500 16.650 1.00 36.47 303 ASN A C 1
ATOM 2326 O O . ASN A 1 303 ? 6.717 20.448 16.268 1.00 34.11 303 ASN A O 1
ATOM 2331 N N . ALA A 1 304 ? 5.841 22.474 15.815 1.00 30.81 304 ALA A N 1
ATOM 2332 C CA . ALA A 1 304 ? 5.982 22.346 14.370 1.00 29.85 304 ALA A CA 1
ATOM 2333 C C . ALA A 1 304 ? 7.429 22.096 13.935 1.00 26.59 304 ALA A C 1
ATOM 2334 O O . ALA A 1 304 ? 7.676 21.233 13.081 1.00 23.56 304 ALA A O 1
ATOM 2336 N N . CYS A 1 305 ? 8.376 22.823 14.530 1.00 24.88 305 CYS A N 1
ATOM 2337 C CA . CYS A 1 305 ? 9.786 22.685 14.162 1.00 24.22 305 CYS A CA 1
ATOM 2338 C C . CYS A 1 305 ? 10.348 21.304 14.540 1.00 24.99 305 CYS A C 1
ATOM 2339 O O . CYS A 1 305 ? 11.054 20.666 13.747 1.00 24.68 305 CYS A O 1
ATOM 2342 N N . VAL A 1 306 ? 10.035 20.844 15.749 1.00 26.17 306 VAL A N 1
ATOM 2343 C CA . VAL A 1 306 ? 10.475 19.513 16.197 1.00 28.90 306 VAL A CA 1
ATOM 2344 C C . VAL A 1 306 ? 9.884 18.433 15.290 1.00 27.48 306 VAL A C 1
ATOM 2345 O O . VAL A 1 306 ? 10.597 17.533 14.820 1.00 26.54 306 VAL A O 1
ATOM 2349 N N . ASP A 1 307 ? 8.589 18.537 15.031 1.00 27.31 307 ASP A N 1
ATOM 2350 C CA . ASP A 1 307 ? 7.907 17.562 14.211 1.00 28.15 307 ASP A CA 1
ATOM 2351 C C . ASP A 1 307 ? 8.346 17.625 12.758 1.00 26.39 307 ASP A C 1
ATOM 2352 O O . ASP A 1 307 ? 8.342 16.609 12.086 1.00 24.55 307 ASP A O 1
ATOM 2357 N N . ALA A 1 308 ? 8.725 18.807 12.267 1.00 22.42 308 ALA A N 1
ATOM 2358 C CA . ALA A 1 308 ? 9.147 18.918 10.879 1.00 22.60 308 ALA A CA 1
ATOM 2359 C C . ALA A 1 308 ? 10.439 18.150 10.645 1.00 21.28 308 ALA A C 1
ATOM 2360 O O . ALA A 1 308 ? 10.623 17.568 9.558 1.00 22.54 308 ALA A O 1
ATOM 2362 N N . ILE A 1 309 ? 11.326 18.143 11.639 1.00 20.38 309 ILE A N 1
ATOM 2363 C CA . ILE A 1 309 ? 12.580 17.413 11.527 1.00 22.50 309 ILE A CA 1
ATOM 2364 C C . ILE A 1 309 ? 12.264 15.905 11.550 1.00 22.06 309 ILE A C 1
ATOM 2365 O O . ILE A 1 309 ? 12.840 15.137 10.791 1.00 20.12 309 ILE A O 1
ATOM 2370 N N . LYS A 1 310 ? 11.351 15.482 12.418 1.00 21.74 310 LYS A N 1
ATOM 2371 C CA . LYS A 1 310 ? 10.981 14.045 12.442 1.00 22.95 310 LYS A CA 1
ATOM 2372 C C . LYS A 1 310 ? 10.345 13.605 11.118 1.00 21.32 310 LYS A C 1
ATOM 2373 O O . LYS A 1 310 ? 10.600 12.491 10.652 1.00 22.88 310 LYS A O 1
ATOM 2379 N N . TRP A 1 311 ? 9.527 14.472 10.524 1.00 21.01 311 TRP A N 1
ATOM 2380 C CA . TRP A 1 311 ? 8.917 14.232 9.216 1.00 20.22 311 TRP A CA 1
ATOM 2381 C C . TRP A 1 311 ? 9.979 14.173 8.104 1.00 19.52 311 TRP A C 1
ATOM 2382 O O . TRP A 1 311 ? 9.972 13.262 7.267 1.00 19.30 311 TRP A O 1
ATOM 2393 N N . TYR A 1 312 ? 10.887 15.144 8.095 1.00 17.97 312 TYR A N 1
ATOM 2394 C CA . TYR A 1 312 ? 12.072 15.103 7.229 1.00 18.58 312 TYR A CA 1
ATOM 2395 C C . TYR A 1 312 ? 12.781 13.749 7.292 1.00 19.03 312 TYR A C 1
ATOM 2396 O O . TYR A 1 312 ? 13.116 13.154 6.253 1.00 18.15 312 TYR A O 1
ATOM 2405 N N . GLY A 1 313 ? 13.014 13.268 8.511 1.00 19.41 313 GLY A N 1
ATOM 2406 C CA . GLY A 1 313 ? 13.650 11.950 8.699 1.00 20.94 313 GLY A CA 1
ATOM 2407 C C . GLY A 1 313 ? 12.810 10.841 8.064 1.00 21.21 313 GLY A C 1
ATOM 2408 O O . GLY A 1 313 ? 13.343 9.960 7.365 1.00 22.90 313 GLY A O 1
ATOM 2409 N N . ALA A 1 314 ? 11.509 10.883 8.305 1.00 22.24 314 ALA A N 1
ATOM 2410 C CA . ALA A 1 314 ? 10.585 9.862 7.797 1.00 22.11 314 ALA A CA 1
ATOM 2411 C C . ALA A 1 314 ? 10.528 9.864 6.275 1.00 21.40 314 ALA A C 1
ATOM 2412 O O . ALA A 1 314 ? 10.623 8.797 5.640 1.00 20.81 314 ALA A O 1
ATOM 2414 N N . LEU A 1 315 ? 10.398 11.043 5.673 1.00 19.89 315 LEU A N 1
ATOM 2415 C CA . LEU A 1 315 ? 10.221 11.097 4.224 1.00 19.07 315 LEU A CA 1
ATOM 2416 C C . LEU A 1 315 ? 11.513 10.723 3.497 1.00 18.61 315 LEU A C 1
ATOM 2417 O O . LEU A 1 315 ? 11.467 10.200 2.392 1.00 18.38 315 LEU A O 1
ATOM 2422 N N . THR A 1 316 ? 12.652 11.034 4.119 1.00 18.08 316 THR A N 1
ATOM 2423 C CA . THR A 1 316 ? 13.957 10.741 3.558 1.00 19.74 316 THR A CA 1
ATOM 2424 C C . THR A 1 316 ? 14.203 9.227 3.607 1.00 19.24 316 THR A C 1
ATOM 2425 O O . THR A 1 316 ? 14.689 8.637 2.646 1.00 20.64 316 THR A O 1
ATOM 2429 N N . LYS A 1 317 ? 13.820 8.610 4.717 1.00 19.55 317 LYS A N 1
ATOM 2430 C CA . LYS A 1 317 ? 13.985 7.150 4.870 1.00 21.60 317 LYS A CA 1
ATOM 2431 C C . LYS A 1 317 ? 13.091 6.421 3.866 1.00 20.93 317 LYS A C 1
ATOM 2432 O O . LYS A 1 317 ? 13.523 5.449 3.214 1.00 22.12 317 LYS A O 1
ATOM 2438 N N . TRP A 1 318 ? 11.882 6.943 3.687 1.00 20.26 318 TRP A N 1
ATOM 2439 C CA . TRP A 1 318 ? 10.943 6.450 2.678 1.00 20.31 318 TRP A CA 1
ATOM 2440 C C . TRP A 1 318 ? 11.457 6.520 1.225 1.00 20.93 318 TRP A C 1
ATOM 2441 O O . TRP A 1 318 ? 11.424 5.514 0.498 1.00 19.60 318 TRP A O 1
ATOM 2452 N N . LEU A 1 319 ? 11.957 7.687 0.804 1.00 19.66 319 LEU A N 1
ATOM 2453 C CA . LEU A 1 319 ? 12.565 7.806 -0.504 1.00 19.10 319 LEU A CA 1
ATOM 2454 C C . LEU A 1 319 ? 13.707 6.819 -0.733 1.00 20.02 319 LEU A C 1
ATOM 2455 O O . LEU A 1 319 ? 13.841 6.296 -1.831 1.00 19.84 319 LEU A O 1
ATOM 2460 N N . CYS A 1 320 ? 14.525 6.587 0.306 1.00 19.48 320 CYS A N 1
ATOM 2461 C CA . CYS A 1 320 ? 15.712 5.746 0.230 1.00 21.82 320 CYS A CA 1
ATOM 2462 C C . CYS A 1 320 ? 15.381 4.249 0.131 1.00 21.97 320 CYS A C 1
ATOM 2463 O O . CYS A 1 320 ? 16.285 3.448 -0.086 1.00 23.10 320 CYS A O 1
ATOM 2466 N N . GLU A 1 321 ? 14.103 3.910 0.263 1.00 23.38 321 GLU A N 1
ATOM 2467 C CA . GLU A 1 321 ? 13.593 2.558 -0.037 1.00 25.47 321 GLU A CA 1
ATOM 2468 C C . GLU A 1 321 ? 13.573 2.278 -1.539 1.00 25.85 321 GLU A C 1
ATOM 2469 O O . GLU A 1 321 ? 13.414 1.122 -1.934 1.00 24.62 321 GLU A O 1
ATOM 2475 N N . LEU A 1 322 ? 13.670 3.318 -2.382 1.00 22.45 322 LEU A N 1
ATOM 2476 C CA . LEU A 1 322 ? 13.681 3.110 -3.826 1.00 21.62 322 LEU A CA 1
ATOM 2477 C C . LEU A 1 322 ? 14.921 2.324 -4.233 1.00 21.99 322 LEU A C 1
ATOM 2478 O O . LEU A 1 322 ? 16.010 2.561 -3.710 1.00 23.39 322 LEU A O 1
ATOM 2483 N N . PRO A 1 323 ? 14.769 1.382 -5.182 1.00 21.02 323 PRO A N 1
ATOM 2484 C CA . PRO A 1 323 ? 15.929 0.598 -5.614 1.00 22.35 323 PRO A CA 1
ATOM 2485 C C . PRO A 1 323 ? 16.965 1.468 -6.306 1.00 21.89 323 PRO A C 1
ATOM 2486 O O . PRO A 1 323 ? 16.604 2.299 -7.123 1.00 22.64 323 PRO A O 1
ATOM 2490 N N . ARG A 1 324 ? 18.231 1.274 -5.956 1.00 23.33 324 ARG A N 1
ATOM 2491 C CA . ARG A 1 324 ? 19.321 2.072 -6.454 1.00 25.39 324 ARG A CA 1
ATOM 2492 C C . ARG A 1 324 ? 20.508 1.228 -6.843 1.00 26.29 324 ARG A C 1
ATOM 2493 O O . ARG A 1 324 ? 21.634 1.649 -6.694 1.00 25.22 324 ARG A O 1
ATOM 2501 N N . GLY A 1 325 ? 20.261 0.018 -7.339 1.00 27.79 325 GLY A N 1
ATOM 2502 C CA . GLY A 1 325 ? 21.339 -0.804 -7.853 1.00 27.62 325 GLY A CA 1
ATOM 2503 C C . GLY A 1 325 ? 21.596 -0.527 -9.329 1.00 29.38 325 GLY A C 1
ATOM 2504 O O . GLY A 1 325 ? 20.928 0.313 -9.943 1.00 28.79 325 GLY A O 1
ATOM 2505 N N . PRO A 1 326 ? 22.561 -1.255 -9.918 1.00 32.86 326 PRO A N 1
ATOM 2506 C CA . PRO A 1 326 ? 22.978 -1.087 -11.322 1.00 34.41 326 PRO A CA 1
ATOM 2507 C C . PRO A 1 326 ? 21.862 -1.262 -12.348 1.00 35.03 326 PRO A C 1
ATOM 2508 O O . PRO A 1 326 ? 21.859 -0.593 -13.388 1.00 39.34 326 PRO A O 1
ATOM 2512 N N . GLU A 1 327 ? 20.916 -2.148 -12.059 1.00 32.66 327 GLU A N 1
ATOM 2513 C CA . GLU A 1 327 ? 19.798 -2.385 -12.950 1.00 30.78 327 GLU A CA 1
ATOM 2514 C C . GLU A 1 327 ? 18.704 -1.337 -12.835 1.00 29.50 327 GLU A C 1
ATOM 2515 O O . GLU A 1 327 ? 17.747 -1.370 -13.593 1.00 29.84 327 GLU A O 1
ATOM 2521 N N . ASP A 1 328 ? 18.836 -0.410 -11.889 1.00 27.03 328 ASP A N 1
ATOM 2522 C CA . ASP A 1 328 ? 17.816 0.597 -11.641 1.00 26.56 328 ASP A CA 1
ATOM 2523 C C . ASP A 1 328 ? 18.199 1.954 -12.209 1.00 26.19 328 ASP A C 1
ATOM 2524 O O . ASP A 1 328 ? 17.456 2.919 -12.023 1.00 28.04 328 ASP A O 1
ATOM 2529 N N . ASP A 1 329 ? 19.334 2.020 -12.894 1.00 24.81 329 ASP A N 1
ATOM 2530 C CA . ASP A 1 329 ? 19.801 3.278 -13.486 1.00 26.20 329 ASP A CA 1
ATOM 2531 C C . ASP A 1 329 ? 18.761 3.877 -14.433 1.00 25.10 329 ASP A C 1
ATOM 2532 O O . ASP A 1 329 ? 18.193 3.192 -15.302 1.00 23.96 329 ASP A O 1
ATOM 2537 N N . PHE A 1 330 ? 18.464 5.156 -14.214 1.00 23.96 330 PHE A N 1
ATOM 2538 C CA . PHE A 1 330 ? 17.523 5.930 -15.027 1.00 24.19 330 PHE A CA 1
ATOM 2539 C C . PHE A 1 330 ? 16.057 5.560 -14.904 1.00 23.46 330 PHE A C 1
ATOM 2540 O O . PHE A 1 330 ? 15.239 6.064 -15.660 1.00 23.72 330 PHE A O 1
ATOM 2548 N N . LYS A 1 331 ? 15.699 4.734 -13.921 1.00 23.80 331 LYS A N 1
ATOM 2549 C CA . LYS A 1 331 ? 14.314 4.582 -13.569 1.00 24.56 331 LYS A CA 1
ATOM 2550 C C . LYS A 1 331 ? 13.838 5.927 -13.042 1.00 25.11 331 LYS A C 1
ATOM 2551 O O . LYS A 1 331 ? 14.610 6.646 -12.414 1.00 25.47 331 LYS A O 1
ATOM 2557 N N . LEU A 1 332 ? 12.580 6.244 -13.313 1.00 25.62 332 LEU A N 1
ATOM 2558 C CA . LEU A 1 332 ? 12.022 7.566 -13.076 1.00 26.09 332 LEU A CA 1
ATOM 2559 C C . LEU A 1 332 ? 10.687 7.445 -12.367 1.00 27.34 332 LEU A C 1
ATOM 2560 O O . LEU A 1 332 ? 9.861 6.571 -12.713 1.00 26.65 332 LEU A O 1
ATOM 2565 N N . TYR A 1 333 ? 10.464 8.320 -11.376 1.00 24.51 333 TYR A N 1
ATOM 2566 C CA . TYR A 1 333 ? 9.252 8.318 -10.570 1.00 25.29 333 TYR A CA 1
ATOM 2567 C C . TYR A 1 333 ? 8.733 9.742 -10.425 1.00 26.52 333 TYR A C 1
ATOM 2568 O O . TYR A 1 333 ? 9.534 10.703 -10.398 1.00 24.65 333 TYR A O 1
ATOM 2577 N N . ARG A 1 334 ? 7.405 9.878 -10.383 1.00 27.31 334 ARG A N 1
ATOM 2578 C CA . ARG A 1 334 ? 6.775 11.143 -10.042 1.00 29.46 334 ARG A CA 1
ATOM 2579 C C . ARG A 1 334 ? 6.433 11.154 -8.567 1.00 29.11 334 ARG A C 1
ATOM 2580 O O . ARG A 1 334 ? 5.797 10.223 -8.040 1.00 27.80 334 ARG A O 1
ATOM 2588 N N . LEU A 1 335 ? 6.874 12.220 -7.910 1.00 25.17 335 LEU A N 1
ATOM 2589 C CA . LEU A 1 335 ? 6.667 12.427 -6.501 1.00 24.24 335 LEU A CA 1
ATOM 2590 C C . LEU A 1 335 ? 5.626 13.535 -6.334 1.00 25.80 335 LEU A C 1
ATOM 2591 O O . LEU A 1 335 ? 5.750 14.606 -6.916 1.00 25.97 335 LEU A O 1
ATOM 2596 N N . SER A 1 336 ? 4.588 13.247 -5.559 1.00 25.03 336 SER A N 1
ATOM 2597 C CA . SER A 1 336 ? 3.427 14.127 -5.446 1.00 26.66 336 SER A CA 1
ATOM 2598 C C . SER A 1 336 ? 2.860 14.061 -4.034 1.00 26.19 336 SER A C 1
ATOM 2599 O O . SER A 1 336 ? 3.343 13.296 -3.199 1.00 26.49 336 SER A O 1
ATOM 2602 N N . CYS A 1 337 ? 1.851 14.887 -3.764 1.00 28.34 337 CYS A N 1
ATOM 2603 C CA . CYS A 1 337 ? 1.185 14.930 -2.461 1.00 30.04 337 CYS A CA 1
ATOM 2604 C C . CYS A 1 337 ? -0.323 15.080 -2.677 1.00 30.69 337 CYS A C 1
ATOM 2605 O O . CYS A 1 337 ? -0.757 15.992 -3.383 1.00 30.78 337 CYS A O 1
ATOM 2608 N N . SER A 1 338 ? -1.105 14.179 -2.088 1.00 32.14 338 SER A N 1
ATOM 2609 C CA . SER A 1 338 ? -2.571 14.204 -2.217 1.00 33.84 338 SER A CA 1
ATOM 2610 C C . SER A 1 338 ? -3.207 13.217 -1.239 1.00 35.06 338 SER A C 1
ATOM 2611 O O . SER A 1 338 ? -2.584 12.229 -0.852 1.00 33.59 338 SER A O 1
ATOM 2614 N N . ARG A 1 339 ? -4.440 13.506 -0.824 1.00 39.13 339 ARG A N 1
ATOM 2615 C CA . ARG A 1 339 ? -5.197 12.630 0.084 1.00 41.11 339 ARG A CA 1
ATOM 2616 C C . ARG A 1 339 ? -4.412 12.309 1.348 1.00 40.59 339 ARG A C 1
ATOM 2617 O O . ARG A 1 339 ? -4.400 11.156 1.798 1.00 39.75 339 ARG A O 1
ATOM 2625 N N . GLY A 1 340 ? -3.735 13.316 1.904 1.00 36.65 340 GLY A N 1
ATOM 2626 C CA . GLY A 1 340 ? -3.009 13.151 3.156 1.00 34.23 340 GLY A CA 1
ATOM 2627 C C . GLY A 1 340 ? -1.762 12.279 3.100 1.00 32.32 340 GLY A C 1
ATOM 2628 O O . GLY A 1 340 ? -1.367 11.712 4.113 1.00 31.84 340 GLY A O 1
ATOM 2629 N N . ALA A 1 341 ? -1.132 12.179 1.932 1.00 31.38 341 ALA A N 1
ATOM 2630 C CA . ALA A 1 341 ? 0.091 11.390 1.792 1.00 29.58 341 ALA A CA 1
ATOM 2631 C C . ALA A 1 341 ? 0.984 11.866 0.639 1.00 27.20 341 ALA A C 1
ATOM 2632 O O . ALA A 1 341 ? 0.508 12.413 -0.347 1.00 27.43 341 ALA A O 1
ATOM 2634 N N . LEU A 1 342 ? 2.284 11.624 0.775 1.00 26.92 342 LEU A N 1
ATOM 2635 C CA . LEU A 1 342 ? 3.189 11.661 -0.367 1.00 25.79 342 LEU A CA 1
ATOM 2636 C C . LEU A 1 342 ? 2.992 10.363 -1.152 1.00 26.70 342 LEU A C 1
ATOM 2637 O O . LEU A 1 342 ? 2.704 9.316 -0.551 1.00 25.67 342 LEU A O 1
ATOM 2642 N N . HIS A 1 343 ? 3.140 10.457 -2.475 1.00 27.60 343 HIS A N 1
ATOM 2643 C CA . HIS A 1 343 ? 3.024 9.327 -3.399 1.00 29.61 343 HIS A CA 1
ATOM 2644 C C . HIS A 1 343 ? 4.209 9.245 -4.348 1.00 28.82 343 HIS A C 1
ATOM 2645 O O . HIS A 1 343 ? 4.695 10.262 -4.838 1.00 27.54 343 HIS A O 1
ATOM 2652 N N . LEU A 1 344 ? 4.656 8.021 -4.609 1.00 26.40 344 LEU A N 1
ATOM 2653 C CA . LEU A 1 344 ? 5.621 7.732 -5.649 1.00 26.93 344 LEU A CA 1
ATOM 2654 C C . LEU A 1 344 ? 4.949 6.841 -6.687 1.00 31.28 344 LEU A C 1
ATOM 2655 O O . LEU A 1 344 ? 4.344 5.831 -6.335 1.00 33.07 344 LEU A O 1
ATOM 2660 N N . ARG A 1 345 ? 5.052 7.227 -7.950 1.00 32.07 345 ARG A N 1
ATOM 2661 C CA . ARG A 1 345 ? 4.533 6.436 -9.065 1.00 34.75 345 ARG A CA 1
ATOM 2662 C C . ARG A 1 345 ? 5.633 6.353 -10.116 1.00 33.31 345 ARG A C 1
ATOM 2663 O O . ARG A 1 345 ? 6.118 7.378 -10.592 1.00 32.04 345 ARG A O 1
ATOM 2671 N N . GLN A 1 346 ? 6.040 5.134 -10.468 1.00 31.53 346 GLN A N 1
ATOM 2672 C CA . GLN A 1 346 ? 7.054 4.961 -11.492 1.00 32.53 346 GLN A CA 1
ATOM 2673 C C . GLN A 1 346 ? 6.481 5.364 -12.843 1.00 31.86 346 GLN A C 1
ATOM 2674 O O . GLN A 1 346 ? 5.338 5.059 -13.154 1.00 33.44 346 GLN A O 1
ATOM 2680 N N . LEU A 1 347 ? 7.285 6.055 -13.638 1.00 31.97 347 LEU A N 1
ATOM 2681 C CA . LEU A 1 347 ? 6.861 6.506 -14.955 1.00 34.61 347 LEU A CA 1
ATOM 2682 C C . LEU A 1 347 ? 7.537 5.666 -16.015 1.00 36.32 347 LEU A C 1
ATOM 2683 O O . LEU A 1 347 ? 8.557 5.038 -15.768 1.00 35.48 347 LEU A O 1
ATOM 2688 N N . HIS A 1 348 ? 6.963 5.667 -17.209 1.00 42.64 348 HIS A N 1
ATOM 2689 C CA . HIS A 1 348 ? 7.597 5.034 -18.358 1.00 45.11 348 HIS A CA 1
ATOM 2690 C C . HIS A 1 348 ? 7.596 6.044 -19.490 1.00 47.19 348 HIS A C 1
ATOM 2691 O O . HIS A 1 348 ? 6.742 6.008 -20.374 1.00 48.56 348 HIS A O 1
ATOM 2698 N N . ASP A 1 349 ? 8.560 6.964 -19.408 1.00 49.67 349 ASP A N 1
ATOM 2699 C CA . ASP A 1 349 ? 8.714 8.079 -20.342 1.00 51.36 349 ASP A CA 1
ATOM 2700 C C . ASP A 1 349 ? 10.149 8.090 -20.871 1.00 53.44 349 ASP A C 1
ATOM 2701 O O . ASP A 1 349 ? 11.063 8.619 -20.227 1.00 51.83 349 ASP A O 1
ATOM 2706 N N . GLU A 1 350 ? 10.324 7.517 -22.061 1.00 54.61 350 GLU A N 1
ATOM 2707 C CA . GLU A 1 350 ? 11.651 7.212 -22.609 1.00 54.96 350 GLU A CA 1
ATOM 2708 C C . GLU A 1 350 ? 12.485 8.447 -22.920 1.00 52.04 350 GLU A C 1
ATOM 2709 O O . GLU A 1 350 ? 13.677 8.464 -22.640 1.00 49.01 350 GLU A O 1
ATOM 2715 N N . ASP A 1 351 ? 11.855 9.462 -23.507 1.00 51.28 351 ASP A N 1
ATOM 2716 C CA . ASP A 1 351 ? 12.550 10.687 -23.913 1.00 53.61 351 ASP A CA 1
ATOM 2717 C C . ASP A 1 351 ? 13.017 11.475 -22.690 1.00 52.30 351 ASP A C 1
ATOM 2718 O O . ASP A 1 351 ? 14.152 11.949 -22.634 1.00 47.64 351 ASP A O 1
ATOM 2723 N N . LEU A 1 352 ? 12.120 11.578 -21.715 1.00 52.77 352 LEU A N 1
ATOM 2724 C CA . LEU A 1 352 ? 12.369 12.281 -20.457 1.00 54.07 352 LEU A CA 1
ATOM 2725 C C . LEU A 1 352 ? 13.493 11.599 -19.643 1.00 53.89 352 LEU A C 1
ATOM 2726 O O . LEU A 1 352 ? 14.378 12.273 -19.100 1.00 50.29 352 LEU A O 1
ATOM 2731 N N . ALA A 1 353 ? 13.457 10.265 -19.588 1.00 53.58 353 ALA A N 1
ATOM 2732 C CA . ALA A 1 353 ? 14.471 9.466 -18.889 1.00 53.54 353 ALA A CA 1
ATOM 2733 C C . ALA A 1 353 ? 15.811 9.397 -19.630 1.00 52.52 353 ALA A C 1
ATOM 2734 O O . ALA A 1 353 ? 16.867 9.314 -18.996 1.00 50.18 353 ALA A O 1
ATOM 2736 N N . ASN A 1 354 ? 15.762 9.408 -20.964 1.00 50.93 354 ASN A N 1
ATOM 2737 C CA . ASN A 1 354 ? 16.975 9.337 -21.795 1.00 50.37 354 ASN A CA 1
ATOM 2738 C C . ASN A 1 354 ? 17.559 10.707 -22.156 1.00 48.49 354 ASN A C 1
ATOM 2739 O O . ASN A 1 354 ? 18.744 10.804 -22.487 1.00 45.82 354 ASN A O 1
ATOM 2744 N N . GLY A 1 355 ? 16.734 11.754 -22.093 1.00 46.16 355 GLY A N 1
ATOM 2745 C CA . GLY A 1 355 ? 17.179 13.119 -22.364 1.00 44.62 355 GLY A CA 1
ATOM 2746 C C . GLY A 1 355 ? 18.053 13.675 -21.249 1.00 46.89 355 GLY A C 1
ATOM 2747 O O . GLY A 1 355 ? 18.541 12.927 -20.389 1.00 46.15 355 GLY A O 1
ATOM 2748 N N . ASP A 1 356 ? 18.253 14.991 -21.264 1.00 44.58 356 ASP A N 1
ATOM 2749 C CA . ASP A 1 356 ? 19.131 15.646 -20.298 1.00 44.59 356 ASP A CA 1
ATOM 2750 C C . ASP A 1 356 ? 18.368 16.435 -19.239 1.00 43.42 356 ASP A C 1
ATOM 2751 O O . ASP A 1 356 ? 18.983 17.142 -18.430 1.00 44.37 356 ASP A O 1
ATOM 2756 N N . ASP A 1 357 ? 17.046 16.292 -19.220 1.00 41.76 357 ASP A N 1
ATOM 2757 C CA . ASP A 1 357 ? 16.203 17.085 -18.324 1.00 41.30 357 ASP A CA 1
ATOM 2758 C C . ASP A 1 357 ? 16.442 16.793 -16.831 1.00 38.77 357 ASP A C 1
ATOM 2759 O O . ASP A 1 357 ? 16.385 17.719 -16.020 1.00 32.40 357 ASP A O 1
ATOM 2764 N N . ILE A 1 358 ? 16.708 15.532 -16.462 1.00 36.10 358 ILE A N 1
ATOM 2765 C CA . ILE A 1 358 ? 17.040 15.217 -15.054 1.00 33.36 358 ILE A CA 1
ATOM 2766 C C . ILE A 1 358 ? 18.538 14.995 -14.832 1.00 30.02 358 ILE A C 1
ATOM 2767 O O . ILE A 1 358 ? 19.140 15.692 -14.030 1.00 28.91 358 ILE A O 1
ATOM 2772 N N . ILE A 1 359 ? 19.135 14.000 -15.495 1.00 26.61 359 ILE A N 1
ATOM 2773 C CA . ILE A 1 359 ? 20.558 13.715 -15.343 1.00 25.99 359 ILE A CA 1
ATOM 2774 C C . ILE A 1 359 ? 21.181 13.788 -16.729 1.00 30.61 359 ILE A C 1
ATOM 2775 O O . ILE A 1 359 ? 20.905 12.925 -17.578 1.00 30.89 359 ILE A O 1
ATOM 2780 N N . PRO A 1 360 ? 22.009 14.819 -16.968 1.00 30.71 360 PRO A N 1
ATOM 2781 C CA . PRO A 1 360 ? 22.553 15.034 -18.296 1.00 32.45 360 PRO A CA 1
ATOM 2782 C C . PRO A 1 360 ? 23.616 14.007 -18.682 1.00 30.85 360 PRO A C 1
ATOM 2783 O O . PRO A 1 360 ? 24.337 13.504 -17.835 1.00 31.02 360 PRO A O 1
ATOM 2787 N N . GLY A 1 361 ? 23.696 13.711 -19.976 1.00 31.39 361 GLY A N 1
ATOM 2788 C CA . GLY A 1 361 ? 24.705 12.814 -20.514 1.00 30.21 361 GLY A CA 1
ATOM 2789 C C . GLY A 1 361 ? 26.108 13.033 -19.997 1.00 30.43 361 GLY A C 1
ATOM 2790 O O . GLY A 1 361 ? 26.792 12.077 -19.667 1.00 30.45 361 GLY A O 1
ATOM 2791 N N . TRP A 1 362 ? 26.569 14.285 -19.920 1.00 29.42 362 TRP A N 1
ATOM 2792 C CA . TRP A 1 362 ? 27.947 14.533 -19.464 1.00 29.24 362 TRP A CA 1
ATOM 2793 C C . TRP A 1 362 ? 28.208 14.091 -18.022 1.00 28.64 362 TRP A C 1
ATOM 2794 O O . TRP A 1 362 ? 29.317 13.703 -17.690 1.00 30.04 362 TRP A O 1
ATOM 2805 N N . PHE A 1 363 ? 27.188 14.135 -17.169 1.00 29.55 363 PHE A N 1
ATOM 2806 C CA . PHE A 1 363 ? 27.355 13.678 -15.784 1.00 28.63 363 PHE A CA 1
ATOM 2807 C C . PHE A 1 363 ? 27.322 12.156 -15.704 1.00 28.57 363 PHE A C 1
ATOM 2808 O O . PHE A 1 363 ? 28.029 11.562 -14.893 1.00 29.38 363 PHE A O 1
ATOM 2816 N N . ARG A 1 364 ? 26.483 11.545 -16.531 1.00 29.61 364 ARG A N 1
ATOM 2817 C CA . ARG A 1 364 ? 26.431 10.071 -16.654 1.00 30.99 364 ARG A CA 1
ATOM 2818 C C . ARG A 1 364 ? 27.822 9.552 -17.037 1.00 31.32 364 ARG A C 1
ATOM 2819 O O . ARG A 1 364 ? 28.380 8.669 -16.390 1.00 31.20 364 ARG A O 1
ATOM 2827 N N . GLU A 1 365 ? 28.386 10.167 -18.074 1.00 35.05 365 GLU A N 1
ATOM 2828 C CA . GLU A 1 365 ? 29.732 9.880 -18.558 1.00 36.28 365 GLU A CA 1
ATOM 2829 C C . GLU A 1 365 ? 30.786 10.078 -17.485 1.00 35.49 365 GLU A C 1
ATOM 2830 O O . GLU A 1 365 ? 31.668 9.240 -17.336 1.00 32.04 365 GLU A O 1
ATOM 2836 N N . TRP A 1 366 ? 30.702 11.186 -16.735 1.00 34.17 366 TRP A N 1
ATOM 2837 C CA . TRP A 1 366 ? 31.624 11.433 -15.613 1.00 31.61 366 TRP A CA 1
ATOM 2838 C C . TRP A 1 366 ? 31.572 10.308 -14.576 1.00 30.88 366 TRP A C 1
ATOM 2839 O O . TRP A 1 366 ? 32.608 9.819 -14.122 1.00 31.86 366 TRP A O 1
ATOM 2850 N N . ARG A 1 367 ? 30.370 9.919 -14.171 1.00 30.99 367 ARG A N 1
ATOM 2851 C CA . ARG A 1 367 ? 30.236 8.880 -13.147 1.00 29.70 367 ARG A CA 1
ATOM 2852 C C . ARG A 1 367 ? 30.711 7.506 -13.662 1.00 32.37 367 ARG A C 1
ATOM 2853 O O . ARG A 1 367 ? 31.328 6.750 -12.921 1.00 32.99 367 ARG A O 1
ATOM 2861 N N . ARG A 1 368 ? 30.417 7.205 -14.921 1.00 36.66 368 ARG A N 1
ATOM 2862 C CA . ARG A 1 368 ? 30.925 5.980 -15.550 1.00 41.72 368 ARG A CA 1
ATOM 2863 C C . ARG A 1 368 ? 32.454 5.920 -15.511 1.00 41.00 368 ARG A C 1
ATOM 2864 O O . ARG A 1 368 ? 33.021 4.934 -15.053 1.00 41.65 368 ARG A O 1
ATOM 2872 N N . SER A 1 369 ? 33.109 6.986 -15.958 1.00 43.72 369 SER A N 1
ATOM 2873 C CA . SER A 1 369 ? 34.570 7.066 -15.927 1.00 47.28 369 SER A CA 1
ATOM 2874 C C . SER A 1 369 ? 35.102 6.915 -14.515 1.00 48.58 369 SER A C 1
ATOM 2875 O O . SER A 1 369 ? 36.154 6.316 -14.289 1.00 47.49 369 SER A O 1
ATOM 2878 N N . LEU A 1 370 ? 34.367 7.473 -13.561 1.00 50.38 370 LEU A N 1
ATOM 2879 C CA . LEU A 1 370 ? 34.768 7.431 -12.163 1.00 49.66 370 LEU A CA 1
ATOM 2880 C C . LEU A 1 370 ? 34.693 6.020 -11.579 1.00 49.72 370 LEU A C 1
ATOM 2881 O O . LEU A 1 370 ? 35.541 5.647 -10.770 1.00 52.06 370 LEU A O 1
ATOM 2886 N N . SER A 1 371 ? 33.686 5.242 -11.979 1.00 52.00 371 SER A N 1
ATOM 2887 C CA . SER A 1 371 ? 33.573 3.845 -11.542 1.00 52.73 371 SER A CA 1
ATOM 2888 C C . SER A 1 371 ? 34.844 3.077 -11.871 1.00 53.17 371 SER A C 1
ATOM 2889 O O . SER A 1 371 ? 35.598 2.725 -10.972 1.00 57.72 371 SER A O 1
#

Sequence (358 aa):
SELLLQATTALKQPKELGYYSTNVGGELKVMDESNLSYYYLPDADIEKHIDLSAGARKFQDEQAEAEDDTGSLHGLLQTLMEYERRKSKKVNADIIAFRGQVKRLIHCAFGGHATDVDMYVMSFDGQLFIRAARKKLEFPTSPRESWAYLAYYSGYKFERMALLDRPVAETPREVLESRGKQVVRNGPQYKTVVRTGVGEHKLVLGAEVDGIFDFREPTGDNLKHYVELKVAKKVQTLKDATNFEQKLFSVWLQCFLVGINRVIIGFRDEKFVLKSVEEFSTSEIPLLLNACVDAIKWYGALTKWLCELPRGPEDDFKLYRLSCSRGALHLRQLHDEDLANGDDIIPGWFREWRRSLS

Solvent-accessible surface area: 17687 Å² total; per-residue (Å²): 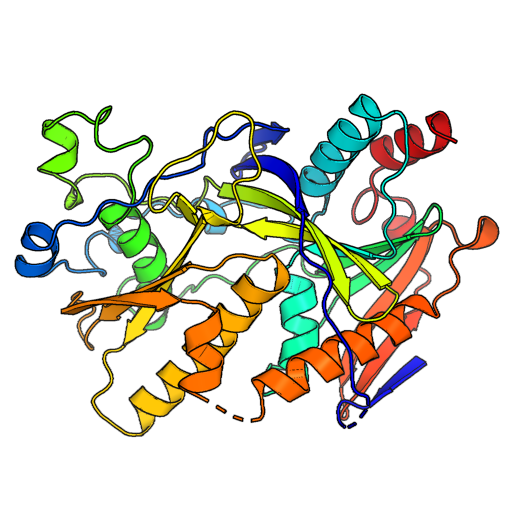89,85,40,92,39,172,108,126,37,75,66,57,130,15,125,29,25,3,34,4,0,23,27,32,85,76,58,53,97,40,42,38,64,71,38,4,21,31,32,68,15,41,105,58,32,25,125,156,129,16,57,0,20,44,21,1,185,153,10,147,11,42,24,41,142,30,168,64,48,53,5,27,0,61,13,0,0,63,1,0,46,33,44,0,130,144,126,90,140,76,5,95,9,26,2,0,0,30,12,38,29,4,35,91,2,3,37,10,28,49,71,20,135,39,129,43,4,34,0,28,0,0,0,6,33,29,4,0,0,2,3,20,12,107,118,148,97,159,45,34,135,43,106,79,83,31,172,42,10,16,40,45,0,1,26,55,9,2,48,39,17,0,13,2,101,122,50,49,107,116,15,65,181,130,37,44,142,28,9,40,163,44,112,13,118,8,0,45,56,2,35,0,1,0,54,7,0,2,34,125,25,53,2,0,0,0,2,42,4,28,0,1,50,66,114,41,57,105,145,32,51,2,6,98,6,1,0,9,13,65,18,2,57,74,62,131,70,151,157,8,25,67,92,25,88,99,74,6,10,18,1,5,4,49,0,67,8,0,15,1,77,69,1,2,1,0,18,25,36,125,162,8,36,2,96,50,35,80,109,12,53,5,85,61,0,48,159,99,88,142,42,9,86,50,1,32,68,18,6,11,33,2,1,114,12,2,16,125,20,65,58,28,126,160,16,52,43,70,3,14,80,0,33,9,50,190,38,0,0,28,14,183,76,34,157,57,121,123,31,13,109,28,72,72,0,0,0,33,82,0,18,114,43,2,142,90,44,123

Radius of gyration: 20.64 Å; Cα contacts (8 Å, |Δi|>4): 685; chains: 1; bounding box: 45×60×45 Å

Organism: Eremothecium gossypii (strain ATCC 10895 / CBS 109.51 / FGSC 9923 / NRRL Y-1056) (NCBI:txid284811)

Foldseek 3Di:
DWDFLPFAKDKDAKFFLAKWKFFFPDDTGARDCQLAWEFDADVVNLVVWAFLLPCLVVADERQQPGQWFPFFCVNVLVNQLVSCVVVLHHDPFAEEGALVLLLQLLCVSPPHDQFQNKWKWFFADNHIYITRPGRHDDADPPDSPDPRNSQVSSFQSVLQNGIGSDDPVPDDPVCVVCSVPDHGYDGMWMWTWIWIDMHPGIYTHIATFSHFYPDDDPPGTCLARTEEEEEAADDDDPVSVVRVLVVLVSVLSRSVRRNRFKYKYFHAHPSRTGNDIDIDTSVVSVVVHVSVSVSSRSSNVVRVVVSPDDRDPVRGLWMWIWGGDPRIIDTDTDDDCCCSVDPRGPHPVSSVSVVVSD